Protein 9HQ2 (pdb70)

Nearest PDB structures (foldseek):
  4okz-assembly3_C  TM=9.300E-01  e=3.256E-17  Streptomyces pristinaespiralis ATCC 25486
  6thu-assembly1_A  TM=9.431E-01  e=1.511E-15  Streptomyces sp. CWA1
  9c7k-assembly2_B  TM=8.931E-01  e=4.471E-13  Streptomyces exfoliatus
  6wke-assembly2_B  TM=8.975E-01  e=1.169E-11  Streptomyces sp.
  6wkj-assembly2_B  TM=9.016E-01  e=1.277E-11  Streptomyces sp.

Sequence (319 aa):
PLHIPPLPCPFPSEINEHADAVDEESHTWLAASHMLKGADTVEHFRRSKIGTLAARTNPTVPRDSLRLINDWYNWLFAFDDAGELMGHRASALARALPPLLEILDGRREPDGSDAFGLALKELLHRISDVASPAQVDDRWRTTVKEYLFAQIWEAANREVDLIPTPDDYVLMRRITGATYTCFALIDVGGGYRLEAEEWHHPDVRTLSDLACDLIGWDNDLLSYAKERGNDKARHNLVTVLATHKSLTLQDALLEVAQMHNDAVAAFLDRRAALDRWATLPVRKYVRGLEHWVRGHIAFSLGSARYVGAWPDDTRWPRAV

InterPro domains:
  IPR008949 Isoprenoid synthase domain superfamily [G3DSA:1.10.600.10] (11-331)
  IPR008949 Isoprenoid synthase domain superfamily [SSF48576] (15-316)
  IPR034686 Terpene cyclase-like 2 [PTHR35201] (18-321)
  IPR034686 Terpene cyclase-like 2 [SFLDG01020] (11-321)

Organism: NCBI:txid1122611

B-factor: mean 38.49, std 11.62, range [21.48, 94.89]

Solvent-accessible surface area: 14884 Å² total; per-residue (Å²): 109,40,80,4,7,57,10,52,14,88,8,48,52,81,79,4,163,56,9,102,56,1,14,126,65,0,24,84,35,1,45,73,24,151,7,17,153,46,87,125,34,36,61,73,14,121,145,27,83,11,1,26,10,0,0,63,2,8,21,106,11,74,86,106,19,1,48,15,4,0,0,0,4,3,0,18,80,0,42,109,88,57,82,131,128,55,26,96,109,19,69,9,24,37,162,40,6,71,62,19,32,74,2,0,58,57,198,83,121,15,92,71,103,42,19,36,0,76,8,0,63,73,0,9,96,60,0,50,118,86,15,24,118,70,9,9,70,34,0,47,63,25,0,56,89,7,0,105,3,22,39,55,25,0,39,16,50,98,94,91,110,51,9,62,30,123,79,2,28,103,31,33,57,38,14,38,4,9,41,0,9,2,1,1,11,0,8,4,32,72,37,150,2,120,62,146,26,14,112,57,92,17,0,54,40,0,0,54,29,0,3,12,0,8,2,19,0,34,5,0,3,2,16,15,81,36,141,79,92,38,129,2,10,30,1,0,0,18,0,4,25,66,79,107,104,50,89,51,33,73,0,0,75,47,0,7,99,44,0,56,83,6,13,62,42,0,63,109,78,67,68,29,2,90,194,79,9,58,101,36,0,112,87,0,5,114,11,0,4,10,12,0,39,0,7,5,26,29,1,71,66,19,68,85,24,53,60,47,11,74,161,88,13,160,93,44,219,107,106

Secondary structure (DSSP, 8-state):
--BPPP----S-----TTHHHHHHHHHHHHHTTT-S-SHHHHHHHHHHTHHHHHHHHSTTS-HHHHHHHHHHHHHHHHHHH----GGG-HHHHHHTSHHHHHHHTT-SPPPTT-HHHHHHHHHHHHHHTTS-HHHHHHHHHHHHHHHHHHHHHHHHHHTT-PPPHHHHHHHHHHHT-HHHHHTTHHHHHT----HHHHT-HHHHHHHHHHHHHHHHHHHHHHHHHHTTTGGG-SSHHHHHHHHTT--HHHHHHHHHHHHHHHHHHHHHHHHHHTTT--HHHHHHHHHHHHHHHHHHHHHHT-HHHHHHS-TTPBPPPP-

Radius of gyration: 19.14 Å; Cα contacts (8 Å, |Δi|>4): 415; chains: 1; bounding box: 46×46×48 Å

Structure (mmCIF, N/CA/C/O backbone):
data_9HQ2
#
_entry.id   9HQ2
#
_cell.length_a   133.460
_cell.length_b   133.460
_cell.length_c   93.910
_cell.angle_alpha   90.00
_cell.angle_beta   90.00
_cell.angle_gamma   120.00
#
_symmetry.space_group_name_H-M   'P 6 2 2'
#
loop_
_entity.id
_entity.type
_entity.pdbx_description
1 polymer NcECS
2 non-polymer 'MAGNESIUM ION'
3 non-polymer GLYCEROL
4 non-polymer 1,2-ETHANEDIOL
5 water water
#
loop_
_atom_site.group_PDB
_atom_site.id
_atom_site.type_symbol
_atom_site.label_atom_id
_atom_site.label_alt_id
_atom_site.label_comp_id
_atom_site.label_asym_id
_atom_site.label_entity_id
_atom_site.label_seq_id
_atom_site.pdbx_PDB_ins_code
_atom_site.Cartn_x
_atom_site.Cartn_y
_atom_site.Cartn_z
_atom_site.occupancy
_atom_site.B_iso_or_equiv
_atom_site.auth_seq_id
_atom_site.auth_comp_id
_atom_site.auth_asym_id
_atom_site.auth_atom_id
_atom_site.pdbx_PDB_model_num
ATOM 1 N N . PRO A 1 12 ? -45.848 19.024 39.795 1.00 59.22 12 PRO A N 1
ATOM 2 C CA . PRO A 1 12 ? -44.748 19.443 38.926 1.00 57.71 12 PRO A CA 1
ATOM 3 C C . PRO A 1 12 ? -45.181 20.461 37.857 1.00 50.49 12 PRO A C 1
ATOM 4 O O . PRO A 1 12 ? -46.254 20.400 37.360 1.00 46.08 12 PRO A O 1
A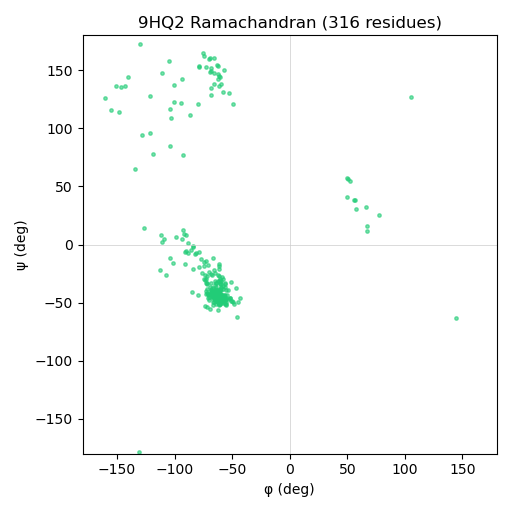TOM 8 N N . LEU A 1 13 ? -44.290 21.392 37.551 1.00 47.29 13 LEU A N 1
ATOM 9 C CA . LEU A 1 13 ? -44.597 22.433 36.550 1.00 46.18 13 LEU A CA 1
ATOM 10 C C . LEU A 1 13 ? -44.438 21.861 35.143 1.00 43.54 13 LEU A C 1
ATOM 11 O O . LEU A 1 13 ? -43.648 20.954 34.976 1.00 44.40 13 LEU A O 1
ATOM 16 N N . HIS A 1 14 ? -45.167 22.423 34.186 1.00 39.45 14 HIS A N 1
ATOM 17 C CA . HIS A 1 14 ? -44.978 22.060 32.763 1.00 40.65 14 HIS A CA 1
ATOM 18 C C . HIS A 1 14 ? -44.621 23.336 31.990 1.00 38.03 14 HIS A C 1
ATOM 19 O O . HIS A 1 14 ? -45.318 24.314 32.144 1.00 36.02 14 HIS A O 1
ATOM 26 N N . ILE A 1 15 ? -43.533 23.293 31.234 1.00 37.67 15 ILE A N 1
ATOM 27 C CA . ILE A 1 15 ? -43.087 24.442 30.395 1.00 37.46 15 ILE A CA 1
ATOM 28 C C . ILE A 1 15 ? -43.930 24.427 29.127 1.00 36.82 15 ILE A C 1
ATOM 29 O O . ILE A 1 15 ? -43.937 23.428 28.414 1.00 35.50 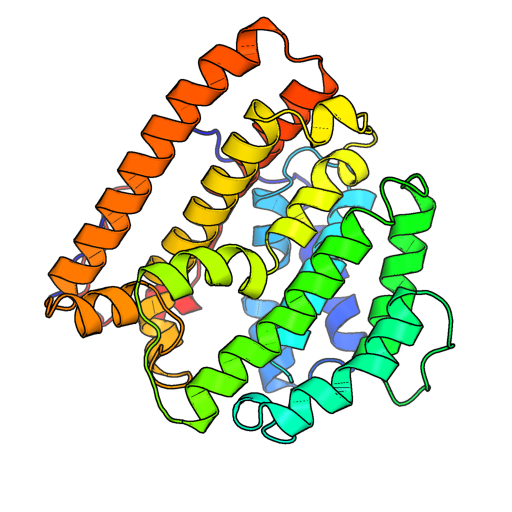15 ILE A O 1
ATOM 34 N N . PRO A 1 16 ? -44.697 25.495 28.816 1.00 35.12 16 PRO A N 1
ATOM 35 C CA . PRO A 1 16 ? -45.515 25.508 27.607 1.00 36.98 16 PRO A CA 1
ATOM 36 C C . PRO A 1 16 ? -44.627 25.492 26.369 1.00 37.39 16 PRO A C 1
ATOM 37 O O . PRO A 1 16 ? -43.524 26.039 26.394 1.00 38.07 16 PRO A O 1
ATOM 41 N N . PRO A 1 17 ? -45.063 24.864 25.253 1.00 40.18 17 PRO A N 1
ATOM 42 C CA . PRO A 1 17 ? -44.333 24.973 23.995 1.00 40.33 17 PRO A CA 1
ATOM 43 C C . PRO A 1 17 ? -44.455 26.408 23.467 1.00 38.97 17 PRO A C 1
ATOM 44 O O . PRO A 1 17 ? -45.437 27.074 23.750 1.00 36.98 17 PRO A O 1
ATOM 48 N N . LEU A 1 18 ? -43.458 26.848 22.712 1.00 37.44 18 LEU A N 1
ATOM 49 C CA . LEU A 1 18 ? -43.459 28.179 22.064 1.00 36.51 18 LEU A CA 1
ATOM 50 C C . LEU A 1 18 ? -43.389 27.942 20.564 1.00 38.40 18 LEU A C 1
ATOM 51 O O . LEU A 1 18 ? -42.319 28.046 19.969 1.00 37.88 18 LEU A O 1
ATOM 56 N N . PRO A 1 19 ? -44.531 27.570 19.937 1.00 39.35 19 PRO A N 1
ATOM 57 C CA . PRO A 1 19 ? -44.571 27.218 18.521 1.00 40.55 19 PRO A CA 1
ATOM 58 C C . PRO A 1 19 ? -44.174 28.403 17.637 1.00 40.38 19 PRO A C 1
ATOM 59 O O . PRO A 1 19 ? -44.546 29.524 17.928 1.00 37.40 19 PRO A O 1
ATOM 63 N N . CYS A 1 20 ? -43.453 28.112 16.561 1.00 41.63 20 CYS A N 1
ATOM 64 C CA . CYS A 1 20 ? -42.879 29.133 15.659 1.00 41.32 20 CYS A CA 1
ATOM 65 C C . CYS A 1 20 ? -42.667 28.553 14.262 1.00 41.30 20 CYS A C 1
ATOM 66 O O . CYS A 1 20 ? -41.859 27.645 14.097 1.00 45.08 20 CYS A O 1
ATOM 69 N N . PRO A 1 21 ? -43.370 29.049 13.214 1.00 39.72 21 PRO A N 1
ATOM 70 C CA . PRO A 1 21 ? -43.235 28.487 11.867 1.00 41.75 21 PRO A CA 1
ATOM 71 C C . PRO A 1 21 ? -41.980 28.943 11.102 1.00 42.61 21 PRO A C 1
ATOM 72 O O . PRO A 1 21 ? -41.730 28.426 10.027 1.00 46.81 21 PRO A O 1
ATOM 76 N N . PHE A 1 22 ? -41.224 29.886 11.663 1.00 41.43 22 PHE A N 1
ATOM 77 C CA . PHE A 1 22 ? -40.025 30.483 11.024 1.00 40.49 22 PHE A CA 1
ATOM 78 C C . PHE A 1 22 ? -38.925 29.433 10.939 1.00 41.87 22 PHE A C 1
ATOM 79 O O . PHE A 1 22 ? -38.852 28.545 11.787 1.00 43.11 22 PHE A O 1
ATOM 87 N N . PRO A 1 23 ? -38.048 29.505 9.913 1.00 41.91 23 PRO A N 1
ATOM 88 C CA . PRO A 1 23 ? -36.948 28.553 9.767 1.00 43.23 23 PRO A CA 1
ATOM 89 C C . PRO A 1 23 ? -35.919 28.672 10.902 1.00 42.48 23 PRO A C 1
ATOM 90 O O . PRO A 1 23 ? -35.578 29.772 11.294 1.00 41.14 23 PRO A O 1
ATOM 94 N N . SER A 1 24 ? -35.454 27.530 11.394 1.00 41.56 24 SER A N 1
ATOM 95 C CA . SER A 1 24 ? -34.425 27.472 12.454 1.00 41.47 24 SER A CA 1
ATOM 96 C C . SER A 1 24 ? -33.094 27.107 11.803 1.00 41.33 24 SER A C 1
ATOM 97 O O . SER A 1 24 ? -32.960 25.984 11.353 1.00 43.52 24 SER A O 1
ATOM 100 N N . GLU A 1 25 ? -32.166 28.057 11.725 1.00 40.18 25 GLU A N 1
ATOM 101 C CA . GLU A 1 25 ? -30.863 27.799 11.070 1.00 42.10 25 GLU A CA 1
ATOM 102 C C . GLU A 1 25 ? -29.717 28.247 11.963 1.00 40.71 25 GLU A C 1
ATOM 103 O O . GLU A 1 25 ? -29.971 28.880 12.963 1.00 40.48 25 GLU A O 1
ATOM 109 N N . ILE A 1 26 ? -28.501 27.925 11.554 1.00 41.06 26 ILE A N 1
ATOM 110 C CA . ILE A 1 26 ? -27.283 28.322 12.305 1.00 39.44 26 ILE A CA 1
ATOM 111 C C . ILE A 1 26 ? -26.207 28.658 11.277 1.00 38.47 26 ILE A C 1
ATOM 112 O O . ILE A 1 26 ? -26.102 27.950 10.260 1.00 38.87 26 ILE A O 1
ATOM 117 N N . ASN A 1 27 ? -25.497 29.753 11.521 1.00 37.83 27 ASN A N 1
ATOM 118 C CA . ASN A 1 27 ? -24.373 30.224 10.681 1.00 38.61 27 ASN A CA 1
ATOM 119 C C . ASN A 1 27 ? -23.309 29.131 10.663 1.00 39.41 27 ASN A C 1
ATOM 120 O O . ASN A 1 27 ? -23.031 28.573 11.732 1.00 38.86 27 ASN A O 1
ATOM 125 N N . GLU A 1 28 ? -22.711 28.863 9.505 1.00 40.99 28 GLU A N 1
ATOM 126 C CA . GLU A 1 28 ? -21.689 27.792 9.362 1.00 43.64 28 GLU A CA 1
ATOM 127 C C . GLU A 1 28 ? -20.434 28.140 10.183 1.00 43.21 28 GLU A C 1
ATOM 128 O O . GLU A 1 28 ? -19.711 27.198 10.530 1.00 44.25 28 GLU A O 1
ATOM 134 N N . HIS A 1 29 ? -20.188 29.417 10.516 1.00 40.50 29 HIS A N 1
ATOM 135 C CA . HIS A 1 29 ? -18.963 29.856 11.244 1.00 41.98 29 HIS A CA 1
ATOM 136 C C . HIS A 1 29 ? -19.172 29.871 12.768 1.00 39.29 29 HIS A C 1
ATOM 137 O O . HIS A 1 29 ? -18.265 30.352 13.468 1.00 40.19 29 HIS A O 1
ATOM 144 N N . ALA A 1 30 ? -20.293 29.340 13.271 1.00 39.47 30 ALA A N 1
ATOM 145 C CA . ALA A 1 30 ? -20.718 29.415 14.694 1.00 39.68 30 ALA A CA 1
ATOM 146 C C . ALA A 1 30 ? -19.563 29.097 15.655 1.00 40.96 30 ALA A C 1
ATOM 147 O O . ALA A 1 30 ? -19.215 29.973 16.467 1.00 39.46 30 ALA A O 1
ATOM 149 N N . ASP A 1 31 ? -19.011 27.883 15.600 1.00 42.50 31 ASP A N 1
ATOM 150 C CA . ASP A 1 31 ? -18.056 27.388 16.627 1.00 45.33 31 ASP A CA 1
ATOM 151 C C . ASP A 1 31 ? -16.746 28.178 16.562 1.00 44.70 31 ASP A C 1
ATOM 152 O O . ASP A 1 31 ? -16.264 28.571 17.640 1.00 42.82 31 ASP A O 1
ATOM 157 N N . ALA A 1 32 ? -16.199 28.423 15.369 1.00 43.13 32 ALA A N 1
ATOM 158 C CA . ALA A 1 32 ? -14.924 29.158 15.197 1.00 43.69 32 ALA A CA 1
ATOM 159 C C . ALA A 1 32 ? -15.088 30.594 15.713 1.00 41.42 32 ALA A C 1
ATOM 160 O O . ALA A 1 32 ? -14.210 31.059 16.456 1.00 42.91 32 ALA A O 1
ATOM 162 N N . VAL A 1 33 ? -16.179 31.268 15.351 1.00 39.32 33 VAL A N 1
ATOM 163 C CA . VAL A 1 33 ? -16.383 32.703 15.711 1.00 37.97 33 VAL A CA 1
ATOM 164 C C . VAL A 1 33 ? -16.688 32.797 17.213 1.00 36.74 33 VAL A C 1
ATOM 165 O O . VAL A 1 33 ? -16.115 33.685 17.860 1.00 37.51 33 VAL A O 1
ATOM 169 N N . ASP A 1 34 ? -17.507 31.893 17.761 1.00 36.73 34 ASP A N 1
ATOM 170 C CA . ASP A 1 34 ? -17.815 31.845 19.218 1.00 38.57 34 ASP A CA 1
ATOM 171 C C . ASP A 1 34 ? -16.504 31.897 20.011 1.00 37.64 34 ASP A C 1
ATOM 172 O O . ASP A 1 34 ? -16.403 32.718 20.940 1.00 37.56 34 ASP A O 1
ATOM 177 N N . GLU A 1 35 ? -15.541 31.050 19.641 1.00 40.19 35 GLU A N 1
ATOM 178 C CA . GLU A 1 35 ? -14.223 30.938 20.318 1.00 41.94 35 GLU A CA 1
ATOM 179 C C . GLU A 1 35 ? -13.461 32.262 20.169 1.00 39.48 35 GLU A C 1
ATOM 180 O O . GLU A 1 35 ? -12.938 32.757 21.186 1.00 38.45 35 GLU A O 1
ATOM 186 N N . GLU A 1 36 ? -13.385 32.800 18.951 1.00 38.13 36 GLU A N 1
ATOM 187 C CA . GLU A 1 36 ? -12.695 34.088 18.669 1.00 38.50 36 GLU A CA 1
ATOM 188 C C . GLU A 1 36 ? -13.309 35.190 19.532 1.00 36.12 36 GLU A C 1
ATOM 189 O O . GLU A 1 36 ? -12.552 35.936 20.171 1.00 35.94 36 GLU A O 1
ATOM 195 N N . SER A 1 37 ? -14.639 35.287 19.514 1.00 34.44 37 SER A N 1
ATOM 196 C CA . SER A 1 37 ? -15.378 36.342 20.254 1.00 33.06 37 SER A CA 1
ATOM 197 C C . SER A 1 37 ? -15.196 36.179 21.767 1.00 33.33 37 SER A C 1
ATOM 198 O O . SER A 1 37 ? -15.023 37.195 22.446 1.00 32.28 37 SER A O 1
ATOM 201 N N . HIS A 1 38 ? -15.246 34.945 22.271 1.00 34.55 38 HIS A N 1
ATOM 202 C CA . HIS A 1 38 ? -15.064 34.741 23.730 1.00 35.71 38 HIS A CA 1
ATOM 203 C C . HIS A 1 38 ? -13.653 35.177 24.134 1.00 36.74 38 HIS A C 1
ATOM 204 O O . HIS A 1 38 ? -13.510 35.815 25.180 1.00 36.66 38 HIS A O 1
ATOM 211 N N . THR A 1 39 ? -12.657 34.859 23.306 1.00 36.58 39 THR A N 1
ATOM 212 C CA . THR A 1 39 ? -11.250 35.256 23.581 1.00 37.47 39 THR A CA 1
ATOM 213 C C . THR A 1 39 ? -11.181 36.786 23.643 1.00 37.14 39 THR A C 1
ATOM 214 O O . THR A 1 39 ? -10.513 37.315 24.536 1.00 37.07 39 THR A O 1
ATOM 218 N N . TRP A 1 40 ? -11.852 37.451 22.702 1.00 35.10 40 TRP A N 1
ATOM 219 C CA . TRP A 1 40 ? -11.935 38.931 22.652 1.00 33.64 40 TRP A CA 1
ATOM 220 C C . TRP A 1 40 ? -12.514 39.452 23.976 1.00 32.97 40 TRP A C 1
ATOM 221 O O . TRP A 1 40 ? -11.946 40.394 24.527 1.00 32.94 40 TRP A O 1
ATOM 232 N N . LEU A 1 41 ? -13.592 38.835 24.470 1.00 32.06 41 LEU A N 1
ATOM 233 C CA . LEU A 1 41 ? -14.237 39.259 25.741 1.00 32.63 41 LEU A CA 1
ATOM 234 C C . LEU A 1 41 ? -13.283 39.000 26.914 1.00 34.77 41 LEU A C 1
ATOM 235 O O . LEU A 1 41 ? -13.143 39.893 27.775 1.00 34.55 41 LEU A O 1
ATOM 240 N N . ALA A 1 42 ? -12.643 37.830 26.956 1.00 36.63 42 ALA A N 1
ATOM 241 C CA . ALA A 1 42 ? -11.736 37.451 28.066 1.00 39.76 42 ALA A CA 1
ATOM 242 C C . ALA A 1 42 ? -10.581 38.462 28.147 1.00 41.24 42 ALA A C 1
ATOM 243 O O . ALA A 1 42 ? -10.154 38.763 29.274 1.00 45.40 42 ALA A O 1
ATOM 245 N N . ALA A 1 43 ? -10.135 39.026 27.020 1.00 38.49 43 ALA A N 1
ATOM 246 C CA . ALA A 1 43 ? -8.990 39.969 26.978 1.00 39.91 43 ALA A CA 1
ATOM 247 C C . ALA A 1 43 ? -9.446 41.420 27.199 1.00 38.75 43 ALA A C 1
ATOM 248 O O . ALA A 1 43 ? -8.554 42.281 27.326 1.00 38.14 43 ALA A O 1
ATOM 250 N N . SER A 1 44 ? -10.758 41.692 27.247 1.00 34.99 44 SER A N 1
ATOM 251 C CA . SER A 1 44 ? -11.339 43.064 27.312 1.00 35.71 44 SER A CA 1
ATOM 252 C C . SER A 1 44 ? -11.210 43.659 28.715 1.00 35.43 44 SER A C 1
ATOM 253 O O . SER A 1 44 ? -11.300 44.898 28.825 1.00 34.91 44 SER A O 1
ATOM 256 N N . HIS A 1 45 ? -11.108 42.803 29.738 1.00 34.98 45 HIS A N 1
ATOM 257 C CA . HIS A 1 45 ? -11.189 43.153 31.183 1.00 37.02 45 HIS A CA 1
ATOM 258 C C . HIS A 1 45 ? -12.600 43.635 31.557 1.00 36.48 45 HIS A C 1
ATOM 259 O O . HIS A 1 45 ? -12.749 44.216 32.651 1.00 36.88 45 HIS A O 1
ATOM 266 N N . MET A 1 46 ? -13.614 43.384 30.724 1.00 35.67 46 MET A N 1
ATOM 267 C CA . MET A 1 46 ? -15.016 43.761 31.059 1.00 36.97 46 MET A CA 1
ATOM 268 C C . MET A 1 46 ? -15.549 42.838 32.162 1.00 40.50 46 MET A C 1
ATOM 269 O O . MET A 1 46 ? -16.425 43.283 32.920 1.00 40.11 46 MET A O 1
ATOM 274 N N . LEU A 1 47 ? -15.037 41.610 32.262 1.00 42.34 47 LEU A N 1
ATOM 275 C CA . LEU A 1 47 ? -15.456 40.639 33.306 1.00 45.50 47 LEU A CA 1
ATOM 276 C C . LEU A 1 47 ? -14.413 40.616 34.423 1.00 50.32 47 LEU A C 1
ATOM 277 O O . LEU A 1 47 ? -13.216 40.604 34.109 1.00 51.90 47 LEU A O 1
ATOM 282 N N . LYS A 1 48 ? -14.867 40.599 35.675 1.00 56.94 48 LYS A N 1
ATOM 283 C CA . LYS A 1 48 ? -14.002 40.460 36.873 1.00 62.42 48 LYS A CA 1
ATOM 284 C C . LYS A 1 48 ? -14.151 39.029 37.398 1.00 64.21 48 LYS A C 1
ATOM 285 O O . LYS A 1 48 ? -15.275 38.662 37.776 1.00 66.60 48 LYS A O 1
ATOM 291 N N . GLY A 1 49 ? -13.070 38.247 37.393 1.00 63.47 49 GLY A N 1
ATOM 292 C CA . GLY A 1 49 ? -13.046 36.903 37.998 1.00 62.04 49 GLY A CA 1
ATOM 293 C C . GLY A 1 49 ? -13.082 35.794 36.962 1.00 62.64 49 GLY A C 1
ATOM 294 O O . GLY A 1 49 ? -14.006 35.781 36.109 1.00 59.93 49 GLY A O 1
ATOM 295 N N . ALA A 1 50 ? -12.115 34.877 37.057 1.00 61.80 50 ALA A N 1
ATOM 296 C CA . ALA A 1 50 ? -11.996 33.653 36.233 1.00 62.49 50 ALA A CA 1
ATOM 297 C C . ALA A 1 50 ? -13.325 32.893 36.245 1.00 61.65 50 ALA A C 1
ATOM 298 O O . ALA A 1 50 ? -13.635 32.259 35.231 1.00 63.00 50 ALA A O 1
ATOM 300 N N . ASP A 1 51 ? -14.068 32.959 37.355 1.00 59.70 51 ASP A N 1
ATOM 301 C CA . ASP A 1 51 ? -15.361 32.249 37.542 1.00 61.39 51 ASP A CA 1
ATOM 302 C C . ASP A 1 51 ? -16.365 32.749 36.493 1.00 55.25 51 ASP A C 1
ATOM 303 O O . ASP A 1 51 ? -16.973 31.906 35.800 1.00 54.72 51 ASP A O 1
ATOM 308 N N . THR A 1 52 ? -16.523 34.068 36.367 1.00 53.78 52 THR A N 1
ATOM 309 C CA . THR A 1 52 ? -17.462 34.704 35.407 1.00 50.77 52 THR A CA 1
ATOM 310 C C . THR A 1 52 ? -16.989 34.415 33.981 1.00 48.07 52 THR A C 1
ATOM 311 O O . THR A 1 52 ? -17.835 34.057 33.143 1.00 46.66 52 THR A O 1
ATOM 315 N N . VAL A 1 53 ? -15.685 34.545 33.726 1.00 48.36 53 VAL A N 1
ATOM 316 C CA . VAL A 1 53 ? -15.090 34.310 32.378 1.00 48.53 53 VAL A CA 1
ATOM 317 C C . VAL A 1 53 ? -15.452 32.890 31.929 1.00 48.82 53 VAL A C 1
ATOM 318 O O . VAL A 1 53 ? -15.895 32.743 30.788 1.00 46.58 53 VAL A O 1
ATOM 322 N N . GLU A 1 54 ? -15.299 31.893 32.804 1.00 50.49 54 GLU A N 1
ATOM 323 C CA . GLU A 1 54 ? -15.593 30.469 32.488 1.00 51.89 54 GLU A CA 1
ATOM 324 C C . GLU A 1 54 ? -17.104 30.285 32.294 1.00 53.67 54 GLU A C 1
ATOM 325 O O . GLU A 1 54 ? -17.483 29.506 31.401 1.00 52.58 54 GLU A O 1
ATOM 331 N N . HIS A 1 55 ? -17.942 30.949 33.093 1.00 52.45 55 HIS A N 1
ATOM 332 C CA . HIS A 1 55 ? -19.417 30.879 32.922 1.00 52.68 55 HIS A CA 1
ATOM 333 C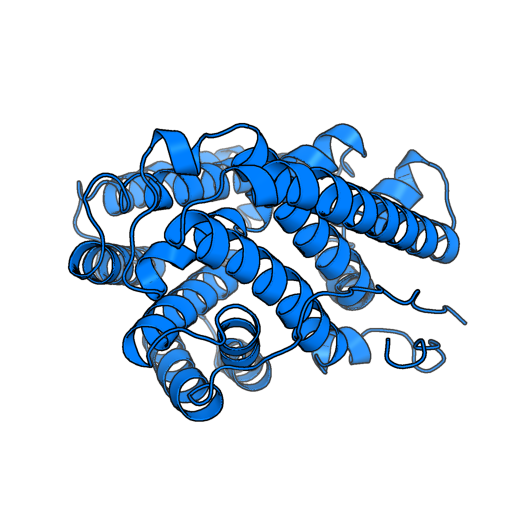 C . HIS A 1 55 ? -19.773 31.343 31.506 1.00 48.60 55 HIS A C 1
ATOM 334 O O . HIS A 1 55 ? -20.568 30.657 30.838 1.00 46.57 55 HIS A O 1
ATOM 341 N N . PHE A 1 56 ? -19.194 32.460 31.067 1.00 44.96 56 PHE A N 1
ATOM 342 C CA . PHE A 1 56 ? -19.437 33.033 29.718 1.00 44.38 56 PHE A CA 1
ATOM 343 C C . PHE A 1 56 ? -19.004 32.023 28.650 1.00 45.81 56 PHE A C 1
ATOM 344 O O . PHE A 1 56 ? -19.784 31.819 27.707 1.00 44.37 56 PHE A O 1
ATOM 352 N N . ARG A 1 57 ? -17.836 31.390 28.807 1.00 48.31 57 ARG A N 1
ATOM 353 C CA . ARG A 1 57 ? -17.292 30.423 27.812 1.00 49.60 57 ARG A CA 1
ATOM 354 C C . ARG A 1 57 ? -18.306 29.289 27.619 1.00 50.09 57 ARG A C 1
ATOM 355 O O . ARG A 1 57 ? -18.592 28.932 26.457 1.00 49.62 57 ARG A O 1
ATOM 363 N N . ARG A 1 58 ? -18.836 28.761 28.724 1.00 51.13 58 ARG A N 1
ATOM 364 C CA . ARG A 1 58 ? -19.765 27.603 28.722 1.00 51.96 58 ARG A CA 1
ATOM 365 C C . ARG A 1 58 ? -21.108 28.036 28.127 1.00 49.04 58 ARG A C 1
ATOM 366 O O . ARG A 1 58 ? -21.818 27.165 27.602 1.00 49.79 58 ARG A O 1
ATOM 374 N N . SER A 1 59 ? -21.428 29.331 28.171 1.00 48.11 59 SER A N 1
ATOM 375 C CA . SER A 1 59 ? -22.735 29.866 27.707 1.00 46.59 59 SER A CA 1
ATOM 376 C C . SER A 1 59 ? -22.824 29.877 26.175 1.00 44.68 59 SER A C 1
ATOM 377 O O . SER A 1 59 ? -23.955 29.949 25.673 1.00 43.17 59 SER A O 1
ATOM 380 N N . LYS A 1 60 ? -21.698 29.807 25.457 1.00 42.40 60 LYS A N 1
ATOM 381 C CA . LYS A 1 60 ? -21.685 29.732 23.971 1.00 42.11 60 LYS A CA 1
ATOM 382 C C . LYS A 1 60 ? -22.527 30.883 23.405 1.00 39.06 60 LYS A C 1
ATOM 383 O O . LYS A 1 60 ? -23.466 30.628 22.633 1.00 36.34 60 LYS A O 1
ATOM 389 N N . ILE A 1 61 ? -22.213 32.116 23.794 1.00 36.95 61 ILE A N 1
ATOM 390 C CA . ILE A 1 61 ? -22.927 33.330 23.301 1.00 35.54 61 ILE A CA 1
ATOM 391 C C . ILE A 1 61 ? -22.853 33.358 21.766 1.00 33.87 61 ILE A C 1
ATOM 392 O O . ILE A 1 61 ? -23.839 33.794 21.144 1.00 32.11 61 ILE A O 1
ATOM 397 N N . GLY A 1 62 ? -21.760 32.854 21.180 1.00 33.73 62 GLY A N 1
ATOM 398 C CA . GLY A 1 62 ? -21.593 32.737 19.719 1.00 34.71 62 GLY A CA 1
ATOM 399 C C . GLY A 1 62 ? -22.635 31.832 19.079 1.00 34.92 62 GLY A C 1
ATOM 400 O O . GLY A 1 62 ? -22.931 32.031 17.881 1.00 37.30 62 GLY A O 1
ATOM 401 N N . THR A 1 63 ? -23.170 30.859 19.817 1.00 34.94 63 THR A N 1
ATOM 402 C CA . THR A 1 63 ? -24.274 29.999 19.321 1.00 35.93 63 THR A CA 1
ATOM 403 C C . THR A 1 63 ? -25.510 30.883 19.133 1.00 33.88 63 THR A C 1
ATOM 404 O O . THR A 1 63 ? -26.166 30.757 18.083 1.00 34.04 63 THR A O 1
ATOM 408 N N . LEU A 1 64 ? -25.798 31.768 20.092 1.00 32.18 64 LEU A N 1
ATOM 409 C CA . LEU A 1 64 ? -26.954 32.699 19.980 1.00 32.46 64 LEU A CA 1
ATOM 410 C C . LEU A 1 64 ? -26.744 33.597 18.757 1.00 31.52 64 LEU A C 1
ATOM 411 O O . LEU A 1 64 ? -27.686 33.740 17.955 1.00 32.98 64 LEU A O 1
ATOM 416 N N . ALA A 1 65 ? -25.540 34.151 18.605 1.00 32.21 65 ALA A N 1
ATOM 417 C CA . ALA A 1 65 ? -25.179 35.044 17.478 1.00 31.77 65 ALA A CA 1
ATOM 418 C C . ALA A 1 65 ? -25.385 34.302 16.153 1.00 31.52 65 ALA A C 1
ATOM 419 O O . ALA A 1 65 ? -25.989 34.893 15.240 1.00 31.35 65 ALA A O 1
ATOM 421 N N . ALA A 1 66 ? -24.928 33.051 16.063 1.00 32.75 66 ALA A N 1
ATOM 422 C CA . ALA A 1 66 ? -24.949 32.238 14.825 1.00 34.10 66 ALA A CA 1
ATOM 423 C C . ALA A 1 66 ? -26.387 31.810 14.484 1.00 34.33 66 ALA A C 1
ATOM 424 O O . ALA A 1 66 ? -26.735 31.828 13.287 1.00 34.76 66 ALA A O 1
ATOM 426 N N . ARG A 1 67 ? -27.211 31.469 15.481 1.00 34.00 67 ARG A N 1
ATOM 427 C CA . ARG A 1 67 ? -28.624 31.052 15.251 1.00 33.52 67 ARG A CA 1
ATOM 428 C C . ARG A 1 67 ? -29.481 32.272 14.886 1.00 31.34 67 ARG A C 1
ATOM 429 O O . ARG A 1 67 ? -30.441 32.099 14.123 1.00 32.80 67 ARG A O 1
ATOM 437 N N . THR A 1 68 ? -29.153 33.468 15.384 1.00 30.48 68 THR A N 1
ATOM 438 C CA . THR A 1 68 ? -29.974 34.687 15.147 1.00 30.15 68 THR A CA 1
ATOM 439 C C . THR A 1 68 ? -29.504 35.426 13.886 1.00 29.66 68 THR A C 1
ATOM 440 O O . THR A 1 68 ? -30.275 36.261 13.398 1.00 29.30 68 THR A O 1
ATOM 444 N N . ASN A 1 69 ? -28.304 35.133 13.389 1.00 30.16 69 ASN A N 1
ATOM 445 C CA . ASN A 1 69 ? -27.734 35.754 12.162 1.00 29.16 69 ASN A CA 1
ATOM 446 C C . ASN A 1 69 ? -27.140 34.633 11.300 1.00 31.56 69 ASN A C 1
ATOM 447 O O . ASN A 1 69 ? -25.958 34.639 11.075 1.00 32.37 69 ASN A O 1
ATOM 452 N N . PRO A 1 70 ? -27.956 33.706 10.776 1.00 33.05 70 PRO A N 1
ATOM 453 C CA . PRO A 1 70 ? -27.434 32.511 10.112 1.00 33.93 70 PRO A CA 1
ATOM 454 C C . PRO A 1 70 ? -26.899 32.726 8.683 1.00 35.84 70 PRO A C 1
ATOM 455 O O . PRO A 1 70 ? -26.209 31.848 8.202 1.00 36.35 70 PRO A O 1
ATOM 459 N N . THR A 1 71 ? -27.161 33.874 8.050 1.00 34.95 71 THR A N 1
ATOM 460 C CA . THR A 1 71 ? -26.812 34.107 6.622 1.00 36.41 71 THR A CA 1
ATOM 461 C C . THR A 1 71 ? -25.581 35.007 6.470 1.00 34.44 71 THR A C 1
ATOM 462 O O . THR A 1 71 ? -25.104 35.134 5.331 1.00 34.13 71 THR A O 1
ATOM 466 N N . VAL A 1 72 ? -25.111 35.661 7.532 1.00 32.61 72 VAL A N 1
ATOM 467 C CA . VAL A 1 72 ? -24.095 36.743 7.371 1.00 32.95 72 VAL A CA 1
ATOM 468 C C . VAL A 1 72 ? -22.718 36.120 7.168 1.00 34.28 72 VAL A C 1
ATOM 469 O O . VAL A 1 72 ? -22.451 35.006 7.622 1.00 33.07 72 VAL A O 1
ATOM 473 N N . PRO A 1 73 ? -21.801 36.840 6.484 1.00 34.72 73 PRO A N 1
ATOM 474 C CA . PRO A 1 73 ? -20.415 36.398 6.334 1.00 36.80 73 PRO A CA 1
ATOM 475 C C . PRO A 1 73 ? -19.662 36.365 7.671 1.00 36.14 73 PRO A C 1
ATOM 476 O O . PRO A 1 73 ? -20.091 37.010 8.613 1.00 35.74 73 PRO A O 1
ATOM 480 N N . ARG A 1 74 ? -18.553 35.623 7.713 1.00 37.43 74 ARG A N 1
ATOM 481 C CA . ARG A 1 74 ? -17.750 35.421 8.950 1.00 37.29 74 ARG A CA 1
ATOM 482 C C . ARG A 1 74 ? -17.412 36.742 9.649 1.00 36.23 74 ARG A C 1
ATOM 483 O O . ARG A 1 74 ? -17.606 36.812 10.865 1.00 35.62 74 ARG A O 1
ATOM 491 N N . ASP A 1 75 ? -16.912 37.737 8.915 1.00 36.19 75 ASP A N 1
ATOM 492 C CA . ASP A 1 75 ? -16.518 39.028 9.542 1.00 36.43 75 ASP A CA 1
ATOM 493 C C . ASP A 1 75 ? -17.733 39.697 10.202 1.00 34.56 75 ASP A C 1
ATOM 494 O O . ASP A 1 75 ? -17.568 40.260 11.290 1.00 33.15 75 ASP A O 1
ATOM 499 N N . SER A 1 76 ? -18.900 39.624 9.565 1.00 33.72 76 SER A N 1
ATOM 500 C CA . SER A 1 76 ? -20.141 40.212 10.129 1.00 32.17 76 SER A CA 1
ATOM 501 C C . SER A 1 76 ? -20.531 39.456 11.405 1.00 31.25 76 SER A C 1
ATOM 502 O O . SER A 1 76 ? -20.867 40.111 12.396 1.00 29.60 76 SER A O 1
ATOM 505 N N . LEU A 1 77 ? -20.475 38.124 11.370 1.00 28.86 77 LEU A N 1
ATOM 506 C CA . LEU A 1 77 ? -20.838 37.303 12.556 1.00 30.56 77 LEU A CA 1
ATOM 507 C C . LEU A 1 77 ? -19.904 37.633 13.725 1.00 30.10 77 LEU A C 1
ATOM 508 O O . LEU A 1 77 ? -20.388 37.712 14.854 1.00 30.58 77 LEU A O 1
ATOM 513 N N . ARG A 1 78 ? -18.612 37.813 13.448 1.00 30.60 78 ARG A N 1
ATOM 514 C CA . ARG A 1 78 ? -17.626 38.126 14.513 1.00 31.72 78 ARG A CA 1
ATOM 515 C C . ARG A 1 78 ? -17.968 39.481 15.145 1.00 29.53 78 ARG A C 1
ATOM 516 O O . ARG A 1 78 ? -17.928 39.576 16.369 1.00 28.54 78 ARG A O 1
ATOM 524 N N . LEU A 1 79 ? -18.295 40.480 14.324 1.00 28.39 79 LEU A N 1
ATOM 525 C CA . LEU A 1 79 ? -18.646 41.833 14.831 1.00 27.97 79 LEU A CA 1
ATOM 526 C C . LEU A 1 79 ? -19.898 41.732 15.711 1.00 27.60 79 LEU A C 1
ATOM 527 O O . LEU A 1 79 ? -19.903 42.306 16.815 1.00 26.78 79 LEU A O 1
ATOM 532 N N . ILE A 1 80 ? -20.917 41.017 15.239 1.00 28.29 80 ILE A N 1
ATOM 533 C CA . ILE A 1 80 ? -22.215 40.868 15.958 1.00 28.29 80 ILE A CA 1
ATOM 534 C C . ILE A 1 80 ? -21.980 40.068 17.248 1.00 27.68 80 ILE A C 1
ATOM 535 O O . ILE A 1 80 ? -22.544 40.455 18.289 1.00 27.29 80 ILE A O 1
ATOM 540 N N . ASN A 1 81 ? -21.149 39.023 17.199 1.00 27.46 81 ASN A N 1
ATOM 541 C CA . ASN A 1 81 ? -20.825 38.181 18.384 1.00 28.12 81 ASN A CA 1
ATOM 542 C C . ASN A 1 81 ? -20.119 39.041 19.442 1.00 27.73 81 ASN A C 1
ATOM 543 O O . ASN A 1 81 ? -20.470 38.919 20.636 1.00 28.91 81 ASN A O 1
ATOM 548 N N . ASP A 1 82 ? -19.156 39.875 19.038 1.00 27.84 82 ASP A N 1
ATOM 549 C CA . ASP A 1 82 ? -18.443 40.792 19.968 1.00 28.14 82 ASP A CA 1
ATOM 550 C C . ASP A 1 82 ? -19.482 41.723 20.611 1.00 27.22 82 ASP A C 1
ATOM 551 O O . ASP A 1 82 ? -19.425 41.940 21.844 1.00 26.88 82 ASP A O 1
ATOM 556 N N . TRP A 1 83 ? -20.430 42.231 19.823 1.00 26.60 83 TRP A N 1
ATOM 557 C CA . TRP A 1 83 ? -21.494 43.129 20.343 1.00 26.34 83 TRP A CA 1
ATOM 558 C C . TRP A 1 83 ? -22.368 42.372 21.357 1.00 26.07 83 TRP A C 1
ATOM 559 O O . TRP A 1 83 ? -22.620 42.930 22.439 1.00 25.75 83 TRP A O 1
ATOM 570 N N . TYR A 1 84 ? -22.791 41.139 21.073 1.00 26.07 84 TYR A N 1
ATOM 571 C CA . TYR A 1 84 ? -23.588 40.349 22.053 1.00 26.65 84 TYR A CA 1
ATOM 572 C C . TYR A 1 84 ? -22.775 40.200 23.347 1.00 27.11 84 TYR A C 1
ATOM 573 O O . TYR A 1 84 ? -23.339 40.369 24.442 1.00 28.19 84 TYR A O 1
ATOM 582 N N . ASN A 1 85 ? -21.479 39.889 23.234 1.00 26.62 85 ASN A N 1
ATOM 583 C CA . ASN A 1 85 ? -20.600 39.679 24.416 1.00 27.86 85 ASN A CA 1
ATOM 584 C C . ASN A 1 85 ? -20.519 40.980 25.228 1.00 27.84 85 ASN A C 1
ATOM 585 O O . ASN A 1 85 ? -20.582 40.901 26.472 1.00 28.80 85 ASN A O 1
ATOM 590 N N . TRP A 1 86 ? -20.407 42.134 24.568 1.00 26.19 86 TRP A N 1
ATOM 591 C CA . TRP A 1 86 ? -20.403 43.456 25.252 1.00 26.87 86 TRP A CA 1
ATOM 592 C C . TRP A 1 86 ? -21.701 43.616 26.054 1.00 26.23 86 TRP A C 1
ATOM 593 O O . TRP A 1 86 ? -21.628 43.994 27.233 1.00 26.21 86 TRP A O 1
ATOM 604 N N . LEU A 1 87 ? -22.846 43.326 25.436 1.00 26.47 87 LEU A N 1
ATOM 605 C CA . LEU A 1 87 ? -24.182 43.482 26.073 1.00 26.79 87 LEU A CA 1
ATOM 606 C C . LEU A 1 87 ? -24.299 42.551 27.284 1.00 27.44 87 LEU A C 1
ATOM 607 O O . LEU A 1 87 ? -24.744 43.012 28.347 1.00 26.81 87 LEU A O 1
ATOM 612 N N . PHE A 1 88 ? -23.954 41.275 27.129 1.00 27.98 88 PHE A N 1
ATOM 613 C CA . PHE A 1 88 ? -24.067 40.294 28.238 1.00 29.31 88 PHE A CA 1
ATOM 614 C C . PHE A 1 88 ? -23.156 40.752 29.385 1.00 29.23 88 PHE A C 1
ATOM 615 O O . PHE A 1 88 ? -23.606 40.728 30.540 1.00 30.83 88 PHE A O 1
ATOM 623 N N . ALA A 1 89 ? -21.933 41.193 29.081 1.00 28.66 89 ALA A N 1
ATOM 624 C CA . ALA A 1 89 ? -20.959 41.648 30.102 1.00 30.87 89 ALA A CA 1
ATOM 625 C C . ALA A 1 89 ? -21.497 42.901 30.804 1.00 30.75 89 ALA A C 1
ATOM 626 O O . ALA A 1 89 ? -21.409 42.975 32.042 1.00 29.95 89 ALA A O 1
ATOM 628 N N . PHE A 1 90 ? -22.014 43.863 30.039 1.00 30.17 90 PHE A N 1
ATOM 629 C CA . PHE A 1 90 ? -22.513 45.155 30.574 1.00 31.85 90 PHE A CA 1
ATOM 630 C C . PHE A 1 90 ? -23.674 44.872 31.530 1.00 31.87 90 PHE A C 1
ATOM 631 O O . PHE A 1 90 ? -23.692 45.441 32.637 1.00 29.88 90 PHE A O 1
ATOM 639 N N . ASP A 1 91 ? -24.593 43.992 31.121 1.00 34.32 91 ASP A N 1
ATOM 640 C CA . ASP A 1 91 ? -25.770 43.588 31.934 1.00 38.85 91 ASP A CA 1
ATOM 641 C C . ASP A 1 91 ? -25.284 43.001 33.265 1.00 41.31 91 ASP A C 1
ATOM 642 O O . ASP A 1 91 ? -25.858 43.353 34.308 1.00 45.71 91 ASP A O 1
ATOM 647 N N . ASP A 1 92 ? -24.260 42.148 33.222 1.00 39.98 92 ASP A N 1
ATOM 648 C CA . ASP A 1 92 ? -23.739 41.411 34.404 1.00 44.24 92 ASP A CA 1
ATOM 649 C C . ASP A 1 92 ? -22.972 42.369 35.323 1.00 45.26 92 ASP A C 1
ATOM 650 O O . ASP A 1 92 ? -22.987 42.131 36.542 1.00 47.16 92 ASP A O 1
ATOM 655 N N . ALA A 1 93 ? -22.306 43.384 34.761 1.00 45.63 93 ALA A N 1
ATOM 656 C CA . ALA A 1 93 ? -21.400 44.303 35.491 1.00 51.26 93 ALA A CA 1
ATOM 657 C C . ALA A 1 93 ? -21.391 45.678 34.817 1.00 51.49 93 ALA A C 1
ATOM 658 O O . ALA A 1 93 ? -21.683 46.656 35.532 1.00 63.27 93 ALA A O 1
ATOM 660 N N . GLY A 1 97 ? -21.718 46.355 40.537 1.00 79.93 97 GLY A N 1
ATOM 661 C CA . GLY A 1 97 ? -20.354 46.678 40.999 1.00 79.38 97 GLY A CA 1
ATOM 662 C C . GLY A 1 97 ? -20.380 47.673 42.143 1.00 79.09 97 GLY A C 1
ATOM 663 O O . GLY A 1 97 ? -19.935 47.311 43.251 1.00 83.29 97 GLY A O 1
ATOM 664 N N . GLU A 1 98 ? -20.887 48.883 41.873 1.00 77.14 98 GLU A N 1
ATOM 665 C CA . GLU A 1 98 ? -21.168 49.949 42.875 1.00 74.08 98 GLU A CA 1
ATOM 666 C C . GLU A 1 98 ? -22.626 49.843 43.339 1.00 68.70 98 GLU A C 1
ATOM 667 O O . GLU A 1 98 ? -23.108 50.822 43.937 1.00 62.58 98 GLU A O 1
ATOM 673 N N . LEU A 1 99 ? -23.304 48.731 43.021 1.00 65.03 99 LEU A N 1
ATOM 674 C CA . LEU A 1 99 ? -24.739 48.465 43.330 1.00 63.54 99 LEU A CA 1
ATOM 675 C C . LEU A 1 99 ? -25.615 49.577 42.741 1.00 58.41 99 LEU A C 1
ATOM 676 O O . LEU A 1 99 ? -26.625 49.955 43.371 1.00 58.21 99 LEU A O 1
ATOM 681 N N . MET A 1 100 ? -25.269 50.059 41.551 1.00 53.33 100 MET A N 1
ATOM 682 C CA . MET A 1 100 ? -26.007 51.165 40.899 1.00 51.73 100 MET A CA 1
ATOM 683 C C . MET A 1 100 ? -27.342 50.648 40.362 1.00 47.27 100 MET A C 1
ATOM 684 O O . MET A 1 100 ? -28.200 51.488 40.078 1.00 45.35 100 MET A O 1
ATOM 689 N N . GLY A 1 101 ? -27.511 49.324 40.267 1.00 46.19 101 GLY A N 1
ATOM 690 C CA . GLY A 1 101 ? -28.788 48.674 39.913 1.00 44.60 101 GLY A CA 1
ATOM 691 C C . GLY A 1 101 ? -29.893 48.971 40.918 1.00 42.06 101 GLY A C 1
ATOM 692 O O . GLY A 1 101 ? -31.058 48.748 40.575 1.00 40.76 101 GLY A O 1
ATOM 693 N N . HIS A 1 102 ? -29.552 49.422 42.128 1.00 41.53 102 HIS A N 1
ATOM 694 C CA . HIS A 1 102 ? -30.529 49.749 43.201 1.00 45.25 102 HIS A CA 1
ATOM 695 C C . HIS A 1 102 ? -30.571 51.261 43.446 1.00 46.01 102 HIS A C 1
ATOM 696 O O . HIS A 1 102 ? -31.327 51.677 44.343 1.00 48.38 102 HIS A O 1
ATOM 703 N N . ARG A 1 103 ? -29.807 52.053 42.682 1.00 44.86 103 ARG A N 1
ATOM 704 C CA . ARG A 1 103 ? -29.686 53.526 42.874 1.00 44.30 103 ARG A CA 1
ATOM 705 C C . ARG A 1 103 ? -29.946 54.238 41.539 1.00 37.32 103 ARG A C 1
ATOM 706 O O . ARG A 1 103 ? -28.995 54.387 40.765 1.00 36.76 103 ARG A O 1
ATOM 714 N N . ALA A 1 104 ? -31.183 54.670 41.279 1.00 32.34 104 ALA A N 1
ATOM 715 C CA . ALA A 1 104 ? -31.588 55.324 40.010 1.00 32.58 104 ALA A CA 1
ATOM 716 C C . ALA A 1 104 ? -30.749 56.587 39.766 1.00 30.78 104 ALA A C 1
ATOM 717 O O . ALA A 1 104 ? -30.319 56.791 38.615 1.00 30.80 104 ALA A O 1
ATOM 719 N N . SER A 1 105 ? -30.538 57.416 40.793 1.00 30.34 105 SER A N 1
ATOM 720 C CA . SER A 1 105 ? -29.781 58.692 40.665 1.00 29.82 105 SER A CA 1
ATOM 721 C C . SER A 1 105 ? -28.341 58.397 40.216 1.00 30.40 105 SER A C 1
ATOM 722 O O . SER A 1 105 ? -27.856 59.028 39.249 1.00 29.09 105 SER A O 1
ATOM 725 N N . ALA A 1 106 ? -27.675 57.489 40.920 1.00 30.60 106 ALA A N 1
ATOM 726 C CA . ALA A 1 106 ? -26.272 57.126 40.634 1.00 32.49 106 ALA A CA 1
ATOM 727 C C . ALA A 1 106 ? -26.123 56.578 39.211 1.00 32.08 106 ALA A C 1
ATOM 728 O O . ALA A 1 106 ? -25.188 56.942 38.554 1.00 33.92 106 ALA A O 1
ATOM 730 N N . LEU A 1 107 ? -27.020 55.695 38.794 1.00 31.35 107 LEU A N 1
ATOM 731 C CA . LEU A 1 107 ? -26.952 55.116 37.429 1.00 29.55 107 LEU A CA 1
ATOM 732 C C . LEU A 1 107 ? -27.148 56.228 36.391 1.00 28.75 107 LEU A C 1
ATOM 733 O O . LEU A 1 107 ? -26.395 56.283 35.462 1.00 28.03 107 LEU A O 1
ATOM 738 N N . ALA A 1 108 ? -28.146 57.074 36.586 1.00 27.74 108 ALA A N 1
ATOM 739 C CA . ALA A 1 108 ? -28.393 58.173 35.636 1.00 27.63 108 ALA A CA 1
ATOM 740 C C . ALA A 1 108 ? -27.145 59.051 35.513 1.00 27.92 108 ALA A C 1
ATOM 741 O O . ALA A 1 108 ? -26.807 59.417 34.421 1.00 28.23 108 ALA A O 1
ATOM 743 N N . ARG A 1 109 ? -26.501 59.360 36.637 1.00 27.13 109 ARG A N 1
ATOM 744 C CA . ARG A 1 109 ? -25.318 60.260 36.624 1.00 28.10 109 ARG A CA 1
ATOM 745 C C . ARG A 1 109 ? -24.092 59.558 36.028 1.00 27.87 109 ARG A C 1
ATOM 746 O O . ARG A 1 109 ? -23.134 60.253 35.685 1.00 27.73 109 ARG A O 1
ATOM 754 N N . ALA A 1 110 ? -24.136 58.234 35.889 1.00 28.04 110 ALA A N 1
ATOM 755 C CA . ALA A 1 110 ? -22.976 57.498 35.341 1.00 30.57 110 ALA A CA 1
ATOM 756 C C . ALA A 1 110 ? -23.064 57.375 33.815 1.00 29.82 110 ALA A C 1
ATOM 757 O O . ALA A 1 110 ? -22.093 56.914 33.219 1.00 33.42 110 ALA A O 1
ATOM 759 N N . LEU A 1 111 ? -24.167 57.814 33.210 1.00 29.88 111 LEU A N 1
ATOM 760 C CA . LEU A 1 111 ? -24.369 57.617 31.748 1.00 30.69 111 LEU A CA 1
ATOM 761 C C . LEU A 1 111 ? -23.617 58.630 30.874 1.00 30.21 111 LEU A C 1
ATOM 762 O O . LEU A 1 111 ? -23.073 58.186 29.862 1.00 29.50 111 LEU A O 1
ATOM 767 N N . PRO A 1 112 ? -23.592 59.946 31.183 1.00 28.96 112 PRO A N 1
ATOM 768 C CA . PRO A 1 112 ? -22.947 60.950 30.319 1.00 30.18 112 PRO A CA 1
ATOM 769 C C . PRO A 1 112 ? -21.561 60.576 29.768 1.00 30.84 112 PRO A C 1
ATOM 770 O O . PRO A 1 112 ? -21.364 60.707 28.585 1.00 28.77 112 PRO A O 1
ATOM 774 N N . PRO A 1 113 ? -20.599 60.112 30.591 1.00 32.26 113 PRO A N 1
ATOM 775 C CA . PRO A 1 113 ? -19.291 59.699 30.077 1.00 34.52 113 PRO A CA 1
ATOM 776 C C . PRO A 1 113 ? -19.400 58.610 28.995 1.00 33.41 113 PRO A C 1
ATOM 777 O O . PRO A 1 113 ? -18.654 58.651 28.046 1.00 33.49 113 PRO A O 1
ATOM 781 N N . LEU A 1 114 ? -20.341 57.677 29.130 1.00 32.37 114 LEU A N 1
ATOM 782 C CA . LEU A 1 114 ? -20.527 56.596 28.126 1.00 33.27 114 LEU A CA 1
ATOM 783 C C . LEU A 1 114 ? -21.157 57.180 26.849 1.00 30.50 114 LEU A C 1
ATOM 784 O O . LEU A 1 114 ? -20.728 56.786 25.752 1.00 30.22 114 LEU A O 1
ATOM 789 N N . LEU A 1 115 ? -22.124 58.094 26.980 1.00 28.21 115 LEU A N 1
ATOM 790 C CA . LEU A 1 115 ? -22.759 58.801 25.830 1.00 29.65 115 LEU A CA 1
ATOM 791 C C . LEU A 1 115 ? -21.701 59.603 25.062 1.00 30.09 115 LEU A C 1
ATOM 792 O O . LEU A 1 115 ? -21.787 59.629 23.820 1.00 31.41 115 LEU A O 1
ATOM 797 N N . GLU A 1 116 ? -20.749 60.236 25.760 1.00 31.92 116 GLU A N 1
ATOM 798 C CA . GLU A 1 116 ? -19.631 61.000 25.129 1.00 33.18 116 GLU A CA 1
ATOM 799 C C . GLU A 1 116 ? -18.880 60.064 24.170 1.00 31.60 116 GLU A C 1
ATOM 800 O O . GLU A 1 116 ? -18.576 60.477 23.034 1.00 31.99 116 GLU A O 1
ATOM 806 N N . ILE A 1 117 ? -18.618 58.831 24.602 1.00 30.46 117 ILE A N 1
ATOM 807 C CA . ILE A 1 117 ? -17.832 57.839 23.814 1.00 31.38 117 ILE A CA 1
ATOM 808 C C . ILE A 1 117 ? -18.663 57.396 22.609 1.00 29.79 117 ILE A C 1
ATOM 809 O O . ILE A 1 117 ? -18.132 57.391 21.488 1.00 29.31 117 ILE A O 1
ATOM 814 N N . LEU A 1 118 ? -19.926 57.058 22.843 1.00 28.98 118 LEU A N 1
ATOM 815 C CA . LEU A 1 118 ? -20.878 56.628 21.792 1.00 31.39 118 LEU A CA 1
ATOM 816 C C . LEU A 1 118 ? -21.012 57.732 20.731 1.00 31.77 118 LEU A C 1
ATOM 817 O O . LEU A 1 118 ? -21.103 57.386 19.544 1.00 35.03 118 LEU A O 1
ATOM 822 N N . ASP A 1 119 ? -20.960 59.010 21.126 1.00 32.75 119 ASP A N 1
ATOM 823 C CA . ASP A 1 119 ? -21.050 60.173 20.200 1.00 34.91 119 ASP A CA 1
ATOM 824 C C . ASP A 1 119 ? -19.684 60.503 19.579 1.00 37.15 119 ASP A C 1
ATOM 825 O O . ASP A 1 119 ? -19.636 61.446 18.778 1.00 42.84 119 ASP A O 1
ATOM 830 N N . GLY A 1 120 ? -18.616 59.775 19.921 1.00 37.13 120 GLY A N 1
ATOM 831 C CA . GLY A 1 120 ? -17.258 60.018 19.395 1.00 40.16 120 GLY A CA 1
ATOM 832 C C . GLY A 1 120 ? -16.700 61.354 19.858 1.00 42.91 120 GLY A C 1
ATOM 833 O O . GLY A 1 120 ? -15.902 61.939 19.107 1.00 49.11 120 GLY A O 1
ATOM 834 N N . ARG A 1 121 ? -17.068 61.808 21.060 1.00 40.58 121 ARG A N 1
ATOM 835 C CA . ARG A 1 121 ? -16.694 63.151 21.585 1.00 45.61 121 ARG A CA 1
ATOM 836 C C . ARG A 1 121 ? -15.526 63.067 22.575 1.00 43.33 121 ARG A C 1
ATOM 837 O O . ARG A 1 121 ? -14.931 64.121 22.854 1.00 44.56 121 ARG A O 1
ATOM 845 N N . ARG A 1 122 ? -15.206 61.880 23.090 1.00 41.07 122 ARG A N 1
ATOM 846 C CA . ARG A 1 122 ? -14.131 61.698 24.097 1.00 42.71 122 ARG A CA 1
ATOM 847 C C . ARG A 1 122 ? -13.464 60.343 23.864 1.00 40.81 122 ARG A C 1
ATOM 848 O O . ARG A 1 122 ? -14.185 59.359 23.610 1.00 35.85 122 ARG A O 1
ATOM 856 N N . GLU A 1 123 ? -12.134 60.319 23.911 1.00 39.74 123 GLU A N 1
ATOM 857 C CA . GLU A 1 123 ? -11.333 59.072 23.949 1.00 42.71 123 GLU A CA 1
ATOM 858 C C . GLU A 1 123 ? -11.585 58.403 25.295 1.00 39.01 123 GLU A C 1
ATOM 859 O O . GLU A 1 123 ? -11.506 59.066 26.323 1.00 40.18 123 GLU A O 1
ATOM 865 N N . PRO A 1 124 ? -11.940 57.101 25.353 1.00 36.49 124 PRO A N 1
ATOM 866 C CA . PRO A 1 124 ? -12.047 56.423 26.640 1.00 36.28 124 PRO A CA 1
ATOM 867 C C . PRO A 1 124 ? -10.704 56.401 27.383 1.00 36.86 124 PRO A C 1
ATOM 868 O O . PRO A 1 124 ? -9.675 56.297 26.743 1.00 36.65 124 PRO A O 1
ATOM 872 N N . ASP A 1 125 ? -10.772 56.513 28.711 1.00 39.42 125 ASP A N 1
ATOM 873 C CA . ASP A 1 125 ? -9.650 56.296 29.665 1.00 42.13 125 ASP A CA 1
ATOM 874 C C . ASP A 1 125 ? -9.165 54.840 29.561 1.00 38.41 125 ASP A C 1
ATOM 875 O O . ASP A 1 125 ? -10.003 53.959 29.331 1.00 35.50 125 ASP A O 1
ATOM 880 N N . GLY A 1 126 ? -7.866 54.579 29.749 1.00 38.43 126 GLY A N 1
ATOM 881 C CA . GLY A 1 126 ? -7.301 53.213 29.716 1.00 39.12 126 GLY A CA 1
ATOM 882 C C . GLY A 1 126 ? -7.893 52.304 30.788 1.00 36.96 126 GLY A C 1
ATOM 883 O O . GLY A 1 126 ? -7.828 51.078 30.617 1.00 38.93 126 GLY A O 1
ATOM 884 N N . SER A 1 127 ? -8.461 52.878 31.852 1.00 39.05 127 SER A N 1
ATOM 885 C CA . SER A 1 127 ? -9.064 52.156 33.005 1.00 40.31 127 SER A CA 1
ATOM 886 C C . SER A 1 127 ? -10.501 51.717 32.691 1.00 37.56 127 SER A C 1
ATOM 887 O O . SER A 1 127 ? -11.083 50.984 33.505 1.00 37.45 127 SER A O 1
ATOM 890 N N . ASP A 1 128 ? -11.061 52.159 31.567 1.00 34.71 128 ASP A N 1
ATOM 891 C CA . ASP A 1 128 ? -12.515 52.048 31.285 1.00 33.17 128 ASP A CA 1
ATOM 892 C C . ASP A 1 128 ? -12.741 50.917 30.279 1.00 31.01 128 ASP A C 1
ATOM 893 O O . ASP A 1 128 ? -12.825 51.202 29.076 1.00 31.41 128 ASP A O 1
ATOM 898 N N . ALA A 1 129 ? -12.845 49.680 30.762 1.00 31.64 129 ALA A N 1
ATOM 899 C CA . ALA A 1 129 ? -12.954 48.475 29.910 1.00 31.35 129 ALA A CA 1
ATOM 900 C C . ALA A 1 129 ? -14.182 48.591 28.999 1.00 30.99 129 ALA A C 1
ATOM 901 O O . ALA A 1 129 ? -14.035 48.352 27.792 1.00 30.60 129 ALA A O 1
ATOM 903 N N . PHE A 1 130 ? -15.348 48.950 29.541 1.00 30.46 130 PHE A N 1
ATOM 904 C CA . PHE A 1 130 ? -16.610 49.039 28.756 1.00 29.67 130 PHE A CA 1
ATOM 905 C C . PHE A 1 130 ? -16.496 50.134 27.696 1.00 28.55 130 PHE A C 1
ATOM 906 O O . PHE A 1 130 ? -16.907 49.889 26.551 1.00 26.57 130 PHE A O 1
ATOM 914 N N . GLY A 1 131 ? -15.944 51.290 28.062 1.00 28.50 131 GLY A N 1
ATOM 915 C CA . GLY A 1 131 ? -15.768 52.431 27.144 1.00 28.97 131 GLY A CA 1
ATOM 916 C C . GLY A 1 131 ? -14.815 52.103 26.007 1.00 28.45 131 GLY A C 1
ATOM 917 O O . GLY A 1 131 ? -15.138 52.442 24.854 1.00 27.80 131 GLY A O 1
ATOM 918 N N . LEU A 1 132 ? -13.673 51.476 26.308 1.00 28.00 132 LEU A N 1
ATOM 919 C CA . LEU A 1 132 ? -12.670 51.091 25.277 1.00 28.54 132 LEU A CA 1
ATOM 920 C C . LEU A 1 132 ? -13.330 50.161 24.252 1.00 28.68 132 LEU A C 1
ATOM 921 O O . LEU A 1 132 ? -13.179 50.410 23.037 1.00 30.43 132 LEU A O 1
ATOM 926 N N . ALA A 1 133 ? -14.038 49.130 24.719 1.00 27.59 133 ALA A N 1
ATOM 927 C CA . ALA A 1 133 ? -14.672 48.119 23.841 1.00 27.38 133 ALA A CA 1
ATOM 928 C C . ALA A 1 133 ? -15.811 48.774 23.050 1.00 26.98 133 ALA A C 1
ATOM 929 O O . ALA A 1 133 ? -15.951 48.445 21.860 1.00 27.30 133 ALA A O 1
ATOM 931 N N . LEU A 1 134 ? -16.570 49.696 23.655 1.00 26.59 134 LEU A N 1
ATOM 932 C CA . LEU A 1 134 ? -17.686 50.377 22.940 1.00 27.01 134 LEU A CA 1
ATOM 933 C C . LEU A 1 134 ? -17.111 51.225 21.801 1.00 27.16 134 LEU A C 1
ATOM 934 O O . LEU A 1 134 ? -17.677 51.182 20.700 1.00 27.88 134 LEU A O 1
ATOM 939 N N . LYS A 1 135 ? -16.024 51.962 22.047 1.00 28.31 135 LYS A N 1
ATOM 940 C CA . LYS A 1 135 ? -15.359 52.766 20.986 1.00 29.30 135 LYS A CA 1
ATOM 941 C C . LYS A 1 135 ? -14.922 51.822 19.862 1.00 28.74 135 LYS A C 1
ATOM 942 O O . LYS A 1 135 ? -15.183 52.138 18.692 1.00 27.53 135 LYS A O 1
ATOM 948 N N . GLU A 1 136 ? -14.268 50.709 20.206 1.00 28.64 136 GLU A N 1
ATOM 949 C CA . GLU A 1 136 ? -13.764 49.740 19.200 1.00 29.89 136 GLU A CA 1
ATOM 950 C C . GLU A 1 136 ? -14.938 49.283 18.325 1.00 28.72 136 GLU A C 1
ATOM 951 O O . GLU A 1 136 ? -14.798 49.286 17.084 1.00 28.89 136 GLU A O 1
ATOM 957 N N . LEU A 1 137 ? -16.059 48.911 18.940 1.00 27.99 137 LEU A N 1
ATOM 958 C CA . LEU A 1 137 ? -17.227 48.372 18.197 1.00 28.11 137 LEU A CA 1
ATOM 959 C C . LEU A 1 137 ? -17.859 49.473 17.341 1.00 27.67 137 LEU A C 1
ATOM 960 O O . LEU A 1 137 ? -18.234 49.171 16.200 1.00 27.20 137 LEU A O 1
ATOM 965 N N . LEU A 1 138 ? -17.948 50.703 17.850 1.00 27.56 138 LEU A N 1
ATOM 966 C CA . LEU A 1 138 ? -18.499 51.842 17.071 1.00 28.19 138 LEU A CA 1
ATOM 967 C C . LEU A 1 138 ? -17.687 51.997 15.779 1.00 29.05 138 LEU A C 1
ATOM 968 O O . LEU A 1 138 ? -18.297 52.127 14.702 1.00 29.14 138 LEU A O 1
ATOM 973 N N . HIS A 1 139 ? -16.359 51.968 15.878 1.00 31.27 139 HIS A N 1
ATOM 974 C CA . HIS A 1 139 ? -15.462 52.152 14.709 1.00 31.62 139 HIS A CA 1
ATOM 975 C C . HIS A 1 139 ? -15.609 50.963 13.756 1.00 29.35 139 HIS A C 1
ATOM 976 O O . HIS A 1 139 ? -15.667 51.214 12.549 1.00 29.06 139 HIS A O 1
ATOM 983 N N . ARG A 1 140 ? -15.691 49.730 14.263 1.00 27.81 140 ARG A N 1
ATOM 984 C CA . ARG A 1 140 ? -15.838 48.526 13.397 1.00 28.47 140 ARG A CA 1
ATOM 985 C C . ARG A 1 140 ? -17.191 48.579 12.672 1.00 27.13 140 ARG A C 1
ATOM 986 O O . ARG A 1 140 ? -17.231 48.236 11.482 1.00 29.01 140 ARG A O 1
ATOM 994 N N . ILE A 1 141 ? -18.257 49.011 13.344 1.00 26.07 141 ILE A N 1
ATOM 995 C CA . ILE A 1 141 ? -19.601 49.169 12.710 1.00 26.26 141 ILE A CA 1
ATOM 996 C C . ILE A 1 141 ? -19.514 50.277 11.651 1.00 26.41 141 ILE A C 1
ATOM 997 O O . ILE A 1 141 ? -20.000 50.052 10.526 1.00 26.91 141 ILE A O 1
ATOM 1002 N N . SER A 1 142 ? -18.879 51.407 11.974 1.00 26.34 142 SER A N 1
ATOM 1003 C CA . SER A 1 142 ? -18.728 52.564 11.051 1.00 28.01 142 SER A CA 1
ATOM 1004 C C . SER A 1 142 ? -17.978 52.150 9.776 1.00 27.48 142 SER A C 1
ATOM 1005 O O . SER A 1 142 ? -18.268 52.732 8.723 1.00 28.64 142 SER A O 1
ATOM 1008 N N . ASP A 1 143 ? -17.054 51.187 9.858 1.00 28.40 143 ASP A N 1
ATOM 1009 C CA . ASP A 1 143 ? -16.278 50.708 8.681 1.00 30.71 143 ASP A CA 1
ATOM 1010 C C . ASP A 1 143 ? -17.196 50.023 7.658 1.00 30.27 143 ASP A C 1
ATOM 1011 O O . ASP A 1 143 ? -16.805 49.981 6.478 1.00 29.96 143 ASP A O 1
ATOM 1016 N N . VAL A 1 144 ? -18.352 49.492 8.069 1.00 28.97 144 VAL A N 1
ATOM 1017 C CA . VAL A 1 144 ? -19.219 48.665 7.173 1.00 30.90 144 VAL A CA 1
ATOM 1018 C C . VAL A 1 144 ? -20.658 49.200 7.135 1.00 30.61 144 VAL A C 1
ATOM 1019 O O . VAL A 1 144 ? -21.541 48.474 6.635 1.00 33.12 144 VAL A O 1
ATOM 1023 N N . ALA A 1 145 ? -20.898 50.423 7.608 1.00 28.87 145 ALA A N 1
ATOM 1024 C CA . ALA A 1 145 ? -22.251 51.022 7.710 1.00 27.78 145 ALA A CA 1
ATOM 1025 C C . ALA A 1 145 ? -22.202 52.502 7.320 1.00 27.84 145 ALA A C 1
ATOM 1026 O O . ALA A 1 145 ? -21.211 53.172 7.651 1.00 31.08 145 ALA A O 1
ATOM 1028 N N . SER A 1 146 ? -23.251 53.001 6.665 1.00 26.27 146 SER A N 1
ATOM 1029 C CA . SER A 1 146 ? -23.410 54.440 6.336 1.00 26.66 146 SER A CA 1
ATOM 1030 C C . SER A 1 146 ? -23.647 55.237 7.616 1.00 26.27 146 SER A C 1
ATOM 1031 O O . SER A 1 146 ? -24.061 54.680 8.632 1.00 27.19 146 SER A O 1
ATOM 1034 N N . PRO A 1 147 ? -23.424 56.572 7.596 1.00 26.17 147 PRO A N 1
ATOM 1035 C CA . PRO A 1 147 ? -23.726 57.418 8.751 1.00 26.97 147 PRO A CA 1
ATOM 1036 C C . PRO A 1 147 ? -25.175 57.254 9.243 1.00 26.04 147 PRO A C 1
ATOM 1037 O O . PRO A 1 147 ? -25.383 57.216 10.447 1.00 26.30 147 PRO A O 1
ATOM 1041 N N . ALA A 1 148 ? -26.144 57.120 8.334 1.00 25.73 148 ALA A N 1
ATOM 1042 C CA . ALA A 1 148 ? -27.563 56.914 8.713 1.00 25.70 148 ALA A CA 1
ATOM 1043 C C . ALA A 1 148 ? -27.703 55.575 9.454 1.00 25.80 148 ALA A C 1
ATOM 1044 O O . ALA A 1 148 ? -28.424 55.538 10.483 1.00 24.82 148 ALA A O 1
ATOM 1046 N N . GLN A 1 149 ? -27.008 54.523 9.003 1.00 25.26 149 GLN A N 1
ATOM 1047 C CA . GLN A 1 149 ? -27.070 53.183 9.651 1.00 25.88 149 GLN A CA 1
ATOM 1048 C C . GLN A 1 149 ? -26.394 53.236 11.027 1.00 25.52 149 GLN A C 1
ATOM 1049 O O . GLN A 1 149 ? -26.938 52.637 11.978 1.00 24.58 149 GLN A O 1
ATOM 1055 N N . VAL A 1 150 ? -25.243 53.905 11.130 1.00 25.08 150 VAL A N 1
ATOM 1056 C CA . VAL A 1 150 ? -24.507 54.058 12.418 1.00 24.85 150 VAL A CA 1
ATOM 1057 C C . VAL A 1 150 ? -25.424 54.764 13.421 1.00 24.68 150 VAL A C 1
ATOM 1058 O O . VAL A 1 150 ? -25.491 54.301 14.576 1.00 24.82 150 VAL A O 1
ATOM 1062 N N . ASP A 1 151 ? -26.117 55.833 13.010 1.00 25.40 151 ASP A N 1
ATOM 1063 C CA A ASP A 1 151 ? -26.925 56.634 13.965 0.50 26.22 151 ASP A CA 1
ATOM 1064 C CA B ASP A 1 151 ? -26.939 56.665 13.934 0.50 26.42 151 ASP A CA 1
ATOM 1065 C C . ASP A 1 151 ? -28.167 55.845 14.382 1.00 26.76 151 ASP A C 1
ATOM 1066 O O . ASP A 1 151 ? -28.562 55.966 15.558 1.00 26.09 151 ASP A O 1
ATOM 1075 N N . ARG A 1 152 ? -28.732 55.034 13.485 1.00 26.63 152 ARG A N 1
ATOM 1076 C CA . ARG A 1 152 ? -29.890 54.155 13.796 1.00 28.69 152 ARG A CA 1
ATOM 1077 C C . ARG A 1 152 ? -29.494 53.187 14.931 1.00 27.47 152 ARG A C 1
ATOM 1078 O O . ARG A 1 152 ? -30.268 53.044 15.906 1.00 28.22 152 ARG A O 1
ATOM 1086 N N . TRP A 1 153 ? -28.303 52.587 14.856 1.00 26.07 153 TRP A N 1
ATOM 1087 C CA . TRP A 1 153 ? -27.759 51.706 15.924 1.00 24.66 153 TRP A CA 1
ATOM 1088 C C . TRP A 1 153 ? -27.475 52.529 17.192 1.00 23.94 153 TRP A C 1
ATOM 1089 O O . TRP A 1 153 ? -27.910 52.113 18.283 1.00 24.18 153 TRP A O 1
ATOM 1100 N N . ARG A 1 154 ? -26.776 53.658 17.063 1.00 23.53 154 ARG A N 1
ATOM 1101 C CA . ARG A 1 154 ? -26.423 54.533 18.213 1.00 24.41 154 ARG A CA 1
ATOM 1102 C C . ARG A 1 154 ? -27.702 54.910 18.978 1.00 23.03 154 ARG A C 1
ATOM 1103 O O . ARG A 1 154 ? -27.673 54.837 20.215 1.00 23.49 154 ARG A O 1
ATOM 1111 N N . THR A 1 155 ? -28.794 55.263 18.291 1.00 23.64 155 THR A N 1
ATOM 1112 C CA . THR A 1 155 ? -30.082 55.638 18.944 1.00 23.61 155 THR A CA 1
ATOM 1113 C C . THR A 1 155 ? -30.604 54.459 19.775 1.00 23.38 155 THR A C 1
ATOM 1114 O O . THR A 1 155 ? -31.047 54.688 20.924 1.00 24.02 155 THR A O 1
ATOM 1118 N N . THR A 1 156 ? -30.551 53.234 19.249 1.00 23.18 156 THR A N 1
ATOM 1119 C CA . THR A 1 156 ? -31.064 52.041 19.983 1.00 23.34 156 THR A CA 1
ATOM 1120 C C . THR A 1 156 ? -30.209 51.805 21.238 1.00 22.97 156 THR A C 1
ATOM 1121 O O . THR A 1 156 ? -30.780 51.392 22.272 1.00 22.71 156 THR A O 1
ATOM 1125 N N . VAL A 1 157 ? -28.901 52.073 21.174 1.00 22.93 157 VAL A N 1
ATOM 1126 C CA . VAL A 1 157 ? -27.990 51.876 22.340 1.00 23.11 157 VAL A CA 1
ATOM 1127 C C . VAL A 1 157 ? -28.315 52.928 23.409 1.00 22.53 157 VAL A C 1
ATOM 1128 O O . VAL A 1 157 ? -28.379 52.565 24.592 1.00 23.16 157 VAL A O 1
ATOM 1132 N N . LYS A 1 158 ? -28.521 54.186 23.018 1.00 23.13 158 LYS A N 1
ATOM 1133 C CA . LYS A 1 158 ? -28.859 55.270 23.979 1.00 23.98 158 LYS A CA 1
ATOM 1134 C C . LYS A 1 158 ? -30.163 54.923 24.706 1.00 23.82 158 LYS A C 1
ATOM 1135 O O . LYS A 1 158 ? -30.220 55.085 25.938 1.00 23.47 158 LYS A O 1
ATOM 1141 N N . GLU A 1 159 ? -31.169 54.450 23.974 1.00 24.39 159 GLU A N 1
ATOM 1142 C CA . GLU A 1 159 ? -32.483 54.081 24.561 1.00 25.77 159 GLU A CA 1
ATOM 1143 C C . GLU A 1 159 ? -32.299 52.915 25.535 1.00 23.94 159 GLU A C 1
ATOM 1144 O O . GLU A 1 159 ? -32.871 52.978 26.634 1.00 23.78 159 GLU A O 1
ATOM 1150 N N . TYR A 1 160 ? -31.506 51.907 25.166 1.00 23.15 160 TYR A N 1
ATOM 1151 C CA . TYR A 1 160 ? -31.175 50.764 26.057 1.00 24.02 160 TYR A CA 1
ATOM 1152 C C . TYR A 1 160 ? -30.529 51.283 27.351 1.00 23.29 160 TYR A C 1
ATOM 1153 O O . TYR A 1 160 ? -30.935 50.850 28.453 1.00 23.85 160 TYR A O 1
ATOM 1162 N N . LEU A 1 161 ? -29.542 52.178 27.247 1.00 23.38 161 LEU A N 1
ATOM 1163 C CA . LEU A 1 161 ? -28.835 52.709 28.444 1.00 23.29 161 LEU A CA 1
ATOM 1164 C C . LEU A 1 161 ? -29.830 53.464 29.334 1.00 23.22 161 LEU A C 1
ATOM 1165 O O . LEU A 1 161 ? -29.839 53.207 30.546 1.00 23.30 161 LEU A O 1
ATOM 1170 N N . PHE A 1 162 ? -30.632 54.369 28.771 1.00 25.08 162 PHE A N 1
ATOM 1171 C CA . PHE A 1 162 ? -31.628 55.144 29.558 1.00 27.10 162 PHE A CA 1
ATOM 1172 C C . PHE A 1 162 ? -32.612 54.170 30.221 1.00 26.07 162 PHE A C 1
ATOM 1173 O O . PHE A 1 162 ? -32.972 54.392 31.393 1.00 26.81 162 PHE A O 1
ATOM 1181 N N . ALA A 1 163 ? -33.011 53.100 29.526 1.00 25.07 163 ALA A N 1
ATOM 1182 C CA . ALA A 1 163 ? -33.995 52.121 30.047 1.00 26.47 163 ALA A CA 1
ATOM 1183 C C . ALA A 1 163 ? -33.450 51.433 31.308 1.00 25.95 163 ALA A C 1
ATOM 1184 O O . ALA A 1 163 ? -34.272 51.016 32.133 1.00 26.91 163 ALA A O 1
ATOM 1186 N N . GLN A 1 164 ? -32.128 51.340 31.483 1.00 25.71 164 GLN A N 1
ATOM 1187 C CA . GLN A 1 164 ? -31.531 50.693 32.684 1.00 26.24 164 GLN A CA 1
ATOM 1188 C C . GLN A 1 164 ? -31.892 51.503 33.936 1.00 25.99 164 GLN A C 1
ATOM 1189 O O . GLN A 1 164 ? -32.046 50.883 34.999 1.00 27.29 164 GLN A O 1
ATOM 1195 N N . ILE A 1 165 ? -32.054 52.824 33.818 1.00 25.42 165 ILE A N 1
ATOM 1196 C CA . ILE A 1 165 ? -32.434 53.706 34.962 1.00 26.89 165 ILE A CA 1
ATOM 1197 C C . ILE A 1 165 ? -33.829 53.300 35.447 1.00 25.77 165 ILE A C 1
ATOM 1198 O O . ILE A 1 165 ? -34.063 53.320 36.667 1.00 25.60 165 ILE A O 1
ATOM 1203 N N . TRP A 1 166 ? -34.731 52.963 34.527 1.00 24.79 166 TRP A N 1
ATOM 1204 C CA . TRP A 1 166 ? -36.110 52.545 34.882 1.00 26.07 166 TRP A CA 1
ATOM 1205 C C . TRP A 1 166 ? -36.055 51.269 35.732 1.00 25.60 166 TRP A C 1
ATOM 1206 O O . TRP A 1 166 ? -36.763 51.223 36.738 1.00 27.17 166 TRP A O 1
ATOM 1217 N N . GLU A 1 167 ? -35.222 50.289 35.375 1.00 25.65 167 GLU A N 1
ATOM 1218 C CA . GLU A 1 167 ? -35.079 49.044 36.177 1.00 27.02 167 GLU A CA 1
ATOM 1219 C C . GLU A 1 167 ? -34.578 49.414 37.578 1.00 26.74 167 GLU A C 1
ATOM 1220 O O . GLU A 1 167 ? -35.152 48.919 38.569 1.00 26.01 167 GLU A O 1
ATOM 1226 N N . ALA A 1 168 ? -33.554 50.265 37.664 1.00 25.64 168 ALA A N 1
ATOM 1227 C CA . ALA A 1 168 ? -32.978 50.708 38.953 1.00 27.12 168 ALA A CA 1
ATOM 1228 C C . ALA A 1 168 ? -34.064 51.408 39.776 1.00 27.32 168 ALA A C 1
ATOM 1229 O O . ALA A 1 168 ? -34.083 51.217 41.004 1.00 28.07 168 ALA A O 1
ATOM 1231 N N . ALA A 1 169 ? -34.944 52.177 39.131 1.00 26.69 169 ALA A N 1
ATOM 1232 C CA . ALA A 1 169 ? -36.038 52.914 39.812 1.00 27.52 169 ALA A CA 1
ATOM 1233 C C . ALA A 1 169 ? -36.975 51.930 40.521 1.00 26.79 169 ALA A C 1
ATOM 1234 O O . ALA A 1 169 ? -37.420 52.230 41.649 1.00 28.55 169 ALA A O 1
ATOM 1236 N N . ASN A 1 170 ? -37.293 50.813 39.866 1.00 27.85 170 ASN A N 1
ATOM 1237 C CA . ASN A 1 170 ? -38.200 49.770 40.412 1.00 28.40 170 ASN A CA 1
ATOM 1238 C C . ASN A 1 170 ? -37.528 49.088 41.608 1.00 29.82 170 ASN A C 1
ATOM 1239 O O . ASN A 1 170 ? -38.212 48.875 42.617 1.00 30.03 170 ASN A O 1
ATOM 1244 N N . ARG A 1 171 ? -36.243 48.749 41.495 1.00 30.02 171 ARG A N 1
ATOM 1245 C CA . ARG A 1 171 ? -35.488 48.069 42.581 1.00 31.54 171 ARG A CA 1
ATOM 1246 C C . ARG A 1 171 ? -35.407 48.999 43.792 1.00 31.09 171 ARG A C 1
ATOM 1247 O O . ARG A 1 171 ? -35.619 48.523 44.919 1.00 30.66 171 ARG A O 1
ATOM 1255 N N . GLU A 1 172 ? -35.121 50.280 43.545 1.00 32.47 172 GLU A N 1
ATOM 1256 C CA . GLU A 1 172 ? -34.927 51.310 44.593 1.00 34.00 172 GLU A CA 1
ATOM 1257 C C . GLU A 1 172 ? -36.115 51.314 45.556 1.00 33.95 172 GLU A C 1
ATOM 1258 O O . GLU A 1 172 ? -35.882 51.349 46.777 1.00 35.10 172 GLU A O 1
ATOM 1264 N N . VAL A 1 173 ? -37.338 51.286 45.030 1.00 32.59 173 VAL A N 1
ATOM 1265 C CA . VAL A 1 173 ? -38.576 51.368 45.862 1.00 35.08 173 VAL A CA 1
ATOM 1266 C C . VAL A 1 173 ? -39.163 49.968 46.095 1.00 34.81 173 VAL A C 1
ATOM 1267 O O . VAL A 1 173 ? -40.259 49.896 46.686 1.00 37.37 173 VAL A O 1
ATOM 1271 N N . ASP A 1 174 ? -38.469 48.904 45.672 1.00 34.22 174 ASP A N 1
ATOM 1272 C CA . ASP A 1 174 ? -38.907 47.484 45.795 1.00 35.43 174 ASP A CA 1
ATOM 1273 C C . ASP A 1 174 ? -40.342 47.288 45.266 1.00 36.31 174 ASP A C 1
ATOM 1274 O O . ASP A 1 174 ? -41.187 46.762 46.021 1.00 35.87 174 ASP A O 1
ATOM 1279 N N . LEU A 1 175 ? -40.599 47.651 44.002 1.00 36.20 175 LEU A N 1
ATOM 1280 C CA . LEU A 1 175 ? -41.902 47.444 43.304 1.00 37.40 175 LEU A CA 1
ATOM 1281 C C . LEU A 1 175 ? -41.724 46.385 42.212 1.00 34.51 175 LEU A C 1
ATOM 1282 O O . LEU A 1 175 ? -40.652 46.347 41.580 1.00 32.45 175 LEU A O 1
ATOM 1287 N N . ILE A 1 176 ? -42.763 45.600 41.944 1.00 32.53 176 ILE A N 1
ATOM 1288 C CA . ILE A 1 176 ? -42.841 44.781 40.700 1.00 31.83 176 ILE A CA 1
ATOM 1289 C C . ILE A 1 176 ? -43.626 45.597 39.679 1.00 30.14 176 ILE A C 1
ATOM 1290 O O . ILE A 1 176 ? -44.763 45.980 39.933 1.00 30.86 176 ILE A O 1
ATOM 1295 N N . PRO A 1 177 ? -43.055 45.914 38.497 1.00 30.19 177 PRO A N 1
ATOM 1296 C CA . PRO A 1 177 ? -43.751 46.784 37.552 1.00 29.99 177 PRO A CA 1
ATOM 1297 C C . PRO A 1 177 ? -45.068 46.172 37.045 1.00 30.57 177 PRO A C 1
ATOM 1298 O O . PRO A 1 177 ? -45.230 44.957 37.079 1.00 30.84 177 PRO A O 1
ATOM 1302 N N . THR A 1 178 ? -45.991 47.041 36.628 1.00 30.46 178 THR A N 1
ATOM 1303 C CA . THR A 1 178 ? -47.333 46.679 36.097 1.00 33.05 178 THR A CA 1
ATOM 1304 C C . THR A 1 178 ? -47.183 46.076 34.703 1.00 31.98 178 THR A C 1
ATOM 1305 O O . THR A 1 178 ? -46.223 46.381 33.993 1.00 31.67 178 THR A O 1
ATOM 1309 N N . PRO A 1 179 ? -48.121 45.203 34.266 1.00 32.62 179 PRO A N 1
ATOM 1310 C CA . PRO A 1 179 ? -48.062 44.617 32.922 1.00 31.61 179 PRO A CA 1
ATOM 1311 C C . PRO A 1 179 ? -47.830 45.624 31.783 1.00 31.79 179 PRO A C 1
ATOM 1312 O O . PRO A 1 179 ? -46.932 45.408 30.995 1.00 30.80 179 PRO A O 1
ATOM 1316 N N . ASP A 1 180 ? -48.618 46.697 31.712 1.00 31.35 180 ASP A N 1
ATOM 1317 C CA . ASP A 1 180 ? -48.530 47.683 30.600 1.00 33.11 180 ASP A CA 1
ATOM 1318 C C . ASP A 1 180 ? -47.146 48.344 30.585 1.00 30.83 180 ASP A C 1
ATOM 1319 O O . ASP A 1 180 ? -46.560 48.463 29.492 1.00 31.16 180 ASP A O 1
ATOM 1324 N N . ASP A 1 181 ? -46.651 48.794 31.739 1.00 30.64 181 ASP A N 1
ATOM 1325 C CA . ASP A 1 181 ? -45.338 49.490 31.829 1.00 30.33 181 ASP A CA 1
ATOM 1326 C C . ASP A 1 181 ? -44.235 48.504 31.431 1.00 29.46 181 ASP A C 1
ATOM 1327 O O . ASP A 1 181 ? -43.317 48.889 30.676 1.00 28.61 181 ASP A O 1
ATOM 1332 N N . TYR A 1 182 ? -44.332 47.264 31.910 1.00 28.71 182 TYR A N 1
ATOM 1333 C CA . TYR A 1 182 ? -43.277 46.243 31.714 1.00 29.01 182 TYR A CA 1
ATOM 1334 C C . TYR A 1 182 ? -43.197 45.853 30.233 1.00 28.22 182 TYR A C 1
ATOM 1335 O O . TYR A 1 182 ? -42.081 45.762 29.705 1.00 27.68 182 TYR A O 1
ATOM 1344 N N . VAL A 1 183 ? -44.336 45.601 29.585 1.00 28.21 183 VAL A N 1
ATOM 1345 C CA . VAL A 1 183 ? -44.348 45.138 28.167 1.00 28.98 183 VAL A CA 1
ATOM 1346 C C . VAL A 1 183 ? -43.712 46.220 27.290 1.00 28.90 183 VAL A C 1
ATOM 1347 O O . VAL A 1 183 ? -42.905 45.864 26.412 1.00 29.84 183 VAL A O 1
ATOM 1351 N N . LEU A 1 184 ? -44.026 47.492 27.531 1.00 27.34 184 LEU A N 1
ATOM 1352 C CA . LEU A 1 184 ? -43.420 48.591 26.743 1.00 28.56 184 LEU A CA 1
ATOM 1353 C C . LEU A 1 184 ? -41.918 48.653 27.031 1.00 27.01 184 LEU A C 1
ATOM 1354 O O . LEU A 1 184 ? -41.135 48.691 26.067 1.00 28.09 184 LEU A O 1
ATOM 1359 N N . MET A 1 185 ? -41.519 48.662 28.300 1.00 26.31 185 MET A N 1
ATOM 1360 C CA . MET A 1 185 ? -40.102 48.938 28.665 1.00 26.58 185 MET A CA 1
ATOM 1361 C C . MET A 1 185 ? -39.219 47.724 28.337 1.00 26.86 185 MET A C 1
ATOM 1362 O O . MET A 1 185 ? -38.027 47.935 28.012 1.00 26.59 185 MET A O 1
ATOM 1367 N N . ARG A 1 186 ? -39.776 46.509 28.391 1.00 27.18 186 ARG A N 1
ATOM 1368 C CA . ARG A 1 186 ? -39.042 45.243 28.122 1.00 27.51 186 ARG A CA 1
ATOM 1369 C C . ARG A 1 186 ? -38.496 45.253 26.688 1.00 27.35 186 ARG A C 1
ATOM 1370 O O . ARG A 1 186 ? -37.460 44.603 26.465 1.00 28.47 186 ARG A O 1
ATOM 1378 N N . ARG A 1 187 ? -39.160 45.943 25.751 1.00 28.07 187 ARG A N 1
ATOM 1379 C CA . ARG A 1 187 ? -38.674 46.070 24.348 1.00 28.45 187 ARG A CA 1
ATOM 1380 C C . ARG A 1 187 ? -37.309 46.775 24.335 1.00 28.72 187 ARG A C 1
ATOM 1381 O O . ARG A 1 187 ? -36.499 46.471 23.441 1.00 31.02 187 ARG A O 1
ATOM 1389 N N . ILE A 1 188 ? -37.051 47.685 25.277 1.00 28.30 188 ILE A N 1
ATOM 1390 C CA . ILE A 1 188 ? -35.807 48.507 25.248 1.00 28.65 188 ILE A CA 1
ATOM 1391 C C . ILE A 1 188 ? -34.828 48.059 26.339 1.00 29.20 188 ILE A C 1
ATOM 1392 O O . ILE A 1 188 ? -33.626 48.208 26.095 1.00 30.81 188 ILE A O 1
ATOM 1397 N N . THR A 1 189 ? -35.272 47.463 27.451 1.00 28.40 189 THR A N 1
ATOM 1398 C CA . THR A 1 189 ? -34.333 47.029 28.525 1.00 28.01 189 THR A CA 1
ATOM 1399 C C . THR A 1 189 ? -33.460 45.860 28.046 1.00 28.09 189 THR A C 1
ATOM 1400 O O . THR A 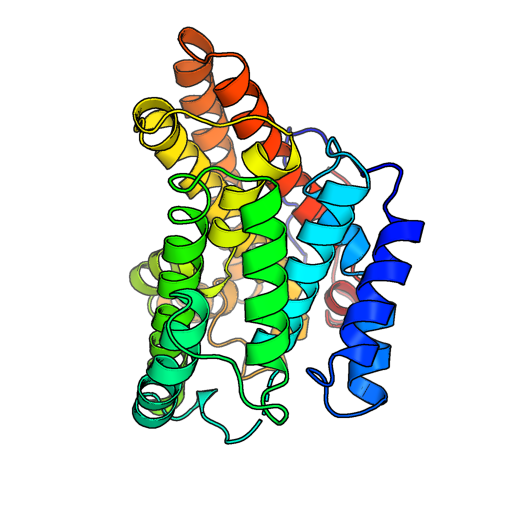1 189 ? -32.352 45.732 28.579 1.00 29.41 189 THR A O 1
ATOM 1404 N N . GLY A 1 190 ? -33.915 45.067 27.072 1.00 28.70 190 GLY A N 1
ATOM 1405 C CA . GLY A 1 190 ? -33.240 43.827 26.631 1.00 29.88 190 GLY A CA 1
ATOM 1406 C C . GLY A 1 190 ? -32.242 44.025 25.494 1.00 27.89 190 GLY A C 1
ATOM 1407 O O . GLY A 1 190 ? -31.588 43.034 25.142 1.00 29.39 190 GLY A O 1
ATOM 1408 N N . ALA A 1 191 ? -32.152 45.227 24.908 1.00 25.67 191 ALA A N 1
ATOM 1409 C CA . ALA A 1 191 ? -31.202 45.617 23.829 1.00 24.93 191 ALA A CA 1
ATOM 1410 C C . ALA A 1 191 ? -31.474 44.897 22.497 1.00 24.71 191 ALA A C 1
ATOM 1411 O O . ALA A 1 191 ? -30.613 45.001 21.599 1.00 23.73 191 ALA A O 1
ATOM 1413 N N . THR A 1 192 ? -32.606 44.213 22.323 1.00 24.30 192 THR A N 1
ATOM 1414 C CA . THR A 1 192 ? -32.893 43.473 21.065 1.00 25.10 192 THR A CA 1
ATOM 1415 C C . THR A 1 192 ? -32.864 44.435 19.869 1.00 24.20 192 THR A C 1
ATOM 1416 O O . THR A 1 192 ? -32.354 44.028 18.816 1.00 24.90 192 THR A O 1
ATOM 1420 N N . TYR A 1 193 ? -33.359 45.667 20.011 1.00 22.62 193 TYR A N 1
ATOM 1421 C CA . TYR A 1 193 ? -33.385 46.642 18.888 1.00 23.52 193 TYR A CA 1
ATOM 1422 C C . TYR A 1 193 ? -31.956 46.960 18.420 1.00 23.22 193 TYR A C 1
ATOM 1423 O O . TYR A 1 193 ? -31.784 47.244 17.220 1.00 21.48 193 TYR A O 1
ATOM 1432 N N . THR A 1 194 ? -30.964 46.927 19.316 1.00 23.89 194 THR A N 1
ATOM 1433 C CA . THR A 1 194 ? -29.539 47.184 18.964 1.00 23.74 194 THR A CA 1
ATOM 1434 C C . THR A 1 194 ? -29.025 46.043 18.078 1.00 24.21 194 THR A C 1
ATOM 1435 O O . THR A 1 194 ? -28.095 46.282 17.303 1.00 25.20 194 THR A O 1
ATOM 1439 N N . CYS A 1 195 ? -29.605 44.850 18.183 1.00 23.32 195 CYS A N 1
ATOM 1440 C CA . CYS A 1 195 ? -29.225 43.685 17.345 1.00 24.07 195 CYS A CA 1
ATOM 1441 C C . CYS A 1 195 ? -29.973 43.741 16.005 1.00 24.62 195 CYS A C 1
ATOM 1442 O O . CYS A 1 195 ? -29.340 43.474 14.968 1.00 24.47 195 CYS A O 1
ATOM 1445 N N . PHE A 1 196 ? -31.254 44.114 16.004 1.00 24.32 196 PHE A N 1
ATOM 1446 C CA . PHE A 1 196 ? -32.052 44.283 14.760 1.00 24.93 196 PHE A CA 1
ATOM 1447 C C . PHE A 1 196 ? -31.404 45.347 13.870 1.00 24.13 196 PHE A C 1
ATOM 1448 O O . PHE A 1 196 ? -31.433 45.218 12.629 1.00 24.11 196 PHE A O 1
ATOM 1456 N N . ALA A 1 197 ? -30.809 46.365 14.486 1.00 23.76 197 ALA A N 1
ATOM 1457 C CA . ALA A 1 197 ? -30.164 47.490 13.772 1.00 24.87 197 ALA A CA 1
ATOM 1458 C C . ALA A 1 197 ? -28.921 47.014 13.005 1.00 25.39 197 ALA A C 1
ATOM 1459 O O . ALA A 1 197 ? -28.402 47.804 12.196 1.00 26.31 197 ALA A O 1
ATOM 1461 N N . LEU A 1 198 ? -28.445 45.788 13.238 1.00 24.10 198 LEU A N 1
ATOM 1462 C CA . LEU A 1 198 ? -27.229 45.266 12.558 1.00 25.58 198 LEU A CA 1
ATOM 1463 C C . LEU A 1 198 ? -27.582 44.177 11.535 1.00 25.88 198 LEU A C 1
ATOM 1464 O O . LEU A 1 198 ? -26.643 43.606 10.964 1.00 25.44 198 LEU A O 1
ATOM 1469 N N . ILE A 1 199 ? -28.870 43.920 11.313 1.00 24.75 199 ILE A N 1
ATOM 1470 C CA . ILE A 1 199 ? -29.279 42.871 10.334 1.00 25.76 199 ILE A CA 1
ATOM 1471 C C . ILE A 1 199 ? -28.882 43.311 8.919 1.00 24.95 199 ILE A C 1
ATOM 1472 O O . ILE A 1 199 ? -28.214 42.533 8.241 1.00 25.51 199 ILE A O 1
ATOM 1477 N N . ASP A 1 200 ? -29.266 44.519 8.504 1.00 24.26 200 ASP A N 1
ATOM 1478 C CA . ASP A 1 200 ? -28.909 44.981 7.137 1.00 25.93 200 ASP A CA 1
ATOM 1479 C C . ASP A 1 200 ? -27.390 45.169 7.047 1.00 26.12 200 ASP A C 1
ATOM 1480 O O . ASP A 1 200 ? -26.796 44.711 6.068 1.00 26.78 200 ASP A O 1
ATOM 1485 N N . VAL A 1 201 ? -26.795 45.784 8.067 1.00 25.11 201 VAL A N 1
ATOM 1486 C CA . VAL A 1 201 ? -25.323 46.020 8.102 1.00 25.71 201 VAL A CA 1
ATOM 1487 C C . VAL A 1 201 ? -24.589 44.687 7.923 1.00 26.54 201 VAL A C 1
ATOM 1488 O O . VAL A 1 201 ? -23.721 44.607 7.052 1.00 26.99 201 VAL A O 1
ATOM 1492 N N . GLY A 1 202 ? -24.948 43.684 8.723 1.00 26.66 202 GLY A N 1
ATOM 1493 C CA . GLY A 1 202 ? -24.278 42.370 8.696 1.00 27.75 202 GLY A CA 1
ATOM 1494 C C . GLY A 1 202 ? -24.473 41.672 7.361 1.00 27.95 202 GLY A C 1
ATOM 1495 O O . GLY A 1 202 ? -23.553 40.958 6.929 1.00 28.95 202 GLY A O 1
ATOM 1496 N N . GLY A 1 203 ? -25.625 41.884 6.719 1.00 26.84 203 GLY A N 1
ATOM 1497 C CA . GLY A 1 203 ? -25.963 41.269 5.422 1.00 28.56 203 GLY A CA 1
ATOM 1498 C C . GLY A 1 203 ? -25.347 42.006 4.238 1.00 28.93 203 GLY A C 1
ATOM 1499 O O . GLY A 1 203 ? -25.484 41.502 3.110 1.00 30.68 203 GLY A O 1
ATOM 1500 N N . GLY A 1 204 ? -24.715 43.164 4.460 1.00 28.49 204 GLY A N 1
ATOM 1501 C CA . GLY A 1 204 ? -24.078 43.962 3.392 1.00 28.89 204 GLY A CA 1
ATOM 1502 C C . GLY A 1 204 ? -25.083 44.758 2.572 1.00 29.01 204 GLY A C 1
ATOM 1503 O O . GLY A 1 204 ? -24.764 45.089 1.414 1.00 30.09 204 GLY A O 1
ATOM 1504 N N . TYR A 1 205 ? -26.248 45.090 3.131 1.00 27.25 205 TYR A N 1
ATOM 1505 C CA . TYR A 1 205 ? -27.262 45.929 2.441 1.00 27.53 205 TYR A CA 1
ATOM 1506 C C . TYR A 1 205 ? -27.716 47.040 3.394 1.00 27.48 205 TYR A C 1
ATOM 1507 O O . TYR A 1 205 ? -27.183 47.164 4.520 1.00 27.16 205 TYR A O 1
ATOM 1516 N N . ARG A 1 206 ? -28.652 47.869 2.935 1.00 26.95 206 ARG A N 1
ATOM 1517 C CA . ARG A 1 206 ? -29.080 49.085 3.666 1.00 27.01 206 ARG A CA 1
ATOM 1518 C C . ARG A 1 206 ? -30.557 49.342 3.367 1.00 27.57 206 ARG A C 1
ATOM 1519 O O . ARG A 1 206 ? -30.877 49.637 2.199 1.00 27.18 206 ARG A O 1
ATOM 1527 N N . LEU A 1 207 ? -31.430 49.237 4.373 1.00 27.30 207 LEU A N 1
ATOM 1528 C CA . LEU A 1 207 ? -32.828 49.712 4.219 1.00 28.35 207 LEU A CA 1
ATOM 1529 C C . LEU A 1 207 ? -32.806 51.241 4.122 1.00 28.70 207 LEU A C 1
ATOM 1530 O O . LEU A 1 207 ? -32.078 51.886 4.898 1.00 29.51 207 LEU A O 1
ATOM 1535 N N . GLU A 1 208 ? -33.559 51.779 3.164 1.00 29.80 208 GLU A N 1
ATOM 1536 C CA . GLU A 1 208 ? -33.867 53.225 3.021 1.00 31.11 208 GLU A CA 1
ATOM 1537 C C . GLU A 1 208 ? -34.642 53.690 4.256 1.00 28.34 208 GLU A C 1
ATOM 1538 O O . GLU A 1 208 ? -35.350 52.861 4.850 1.00 29.81 208 GLU A O 1
ATOM 1544 N N . ALA A 1 209 ? -34.559 54.974 4.609 1.00 28.28 209 ALA A N 1
ATOM 1545 C CA . ALA A 1 209 ? -35.281 55.548 5.770 1.00 27.51 209 ALA A CA 1
ATOM 1546 C C . ALA A 1 209 ? -36.773 55.191 5.678 1.00 26.57 209 ALA A C 1
ATOM 1547 O O . ALA A 1 209 ? -37.334 54.740 6.690 1.00 25.24 209 ALA A O 1
ATOM 1549 N N . GLU A 1 210 ? -37.406 55.339 4.512 1.00 25.54 210 GLU A N 1
ATOM 1550 C CA . GLU A 1 210 ? -38.879 55.141 4.422 1.00 26.91 210 GLU A CA 1
ATOM 1551 C C . GLU A 1 210 ? -39.205 53.641 4.384 1.00 26.37 210 GLU A C 1
ATOM 1552 O O . GLU A 1 210 ? -40.350 53.307 4.695 1.00 27.72 210 GLU A O 1
ATOM 1558 N N . GLU A 1 211 ? -38.248 52.768 4.052 1.00 26.06 211 GLU A N 1
ATOM 1559 C CA . GLU A 1 211 ? -38.419 51.292 4.182 1.00 26.79 211 GLU A CA 1
ATOM 1560 C C . GLU A 1 211 ? -38.359 50.929 5.673 1.00 26.61 211 GLU A C 1
ATOM 1561 O O . GLU A 1 211 ? -39.290 50.275 6.182 1.00 27.54 211 GLU A O 1
ATOM 1567 N N . TRP A 1 212 ? -37.298 51.364 6.349 1.00 26.28 212 TRP A N 1
ATOM 1568 C CA . TRP A 1 212 ? -37.051 51.084 7.786 1.00 26.10 212 TRP A CA 1
ATOM 1569 C C . TRP A 1 212 ? -38.248 51.545 8.633 1.00 26.81 212 TRP A C 1
ATOM 1570 O O . TRP A 1 212 ? -38.687 50.768 9.506 1.00 27.39 212 TRP A O 1
ATOM 1581 N N . HIS A 1 213 ? -38.747 52.762 8.394 1.00 26.23 213 HIS A N 1
ATOM 1582 C CA . HIS A 1 213 ? -39.776 53.432 9.232 1.00 28.54 213 HIS A CA 1
ATOM 1583 C C . HIS A 1 213 ? -41.189 53.183 8.690 1.00 29.82 213 HIS A C 1
ATOM 1584 O O . HIS A 1 213 ? -42.132 53.765 9.265 1.00 30.76 213 HIS A O 1
ATOM 1591 N N . HIS A 1 214 ? -41.360 52.359 7.648 1.00 29.83 214 HIS A N 1
ATOM 1592 C CA . HIS A 1 214 ? -42.707 51.981 7.130 1.00 33.27 214 HIS A CA 1
ATOM 1593 C C . HIS A 1 214 ? -43.489 51.334 8.270 1.00 32.97 214 HIS A C 1
ATOM 1594 O O . HIS A 1 214 ? -42.942 50.478 8.957 1.00 30.33 214 HIS A O 1
ATOM 1601 N N . PRO A 1 215 ? -44.747 51.738 8.543 1.00 36.54 215 PRO A N 1
ATOM 1602 C CA . PRO A 1 215 ? -45.531 51.136 9.626 1.00 37.72 215 PRO A CA 1
ATOM 1603 C C . PRO A 1 215 ? -45.509 49.601 9.663 1.00 37.82 215 PRO A C 1
ATOM 1604 O O . PRO A 1 215 ? -45.483 49.062 10.738 1.00 37.84 215 PRO A O 1
ATOM 1608 N N . ASP A 1 216 ? -45.516 48.946 8.500 1.00 37.35 216 ASP A N 1
ATOM 1609 C CA . ASP A 1 216 ? -45.509 47.459 8.453 1.00 38.61 216 ASP A CA 1
ATOM 1610 C C . ASP A 1 216 ? -44.174 46.912 8.973 1.00 35.20 216 ASP A C 1
ATOM 1611 O O . ASP A 1 216 ? -44.193 45.882 9.658 1.00 35.82 216 ASP A O 1
ATOM 1616 N N . VAL A 1 217 ? -43.061 47.567 8.636 1.00 31.98 217 VAL A N 1
ATOM 1617 C CA . VAL A 1 217 ? -41.711 47.092 9.066 1.00 31.18 217 VAL A CA 1
ATOM 1618 C C . VAL A 1 217 ? -41.550 47.311 10.576 1.00 29.01 217 VAL A C 1
ATOM 1619 O O . VAL A 1 217 ? -41.014 46.429 11.244 1.00 30.10 217 VAL A O 1
ATOM 1623 N N . ARG A 1 218 ? -41.986 48.468 11.065 1.00 28.31 218 ARG A N 1
ATOM 1624 C CA . ARG A 1 218 ? -41.954 48.813 12.513 1.00 29.26 218 ARG A CA 1
ATOM 1625 C C . ARG A 1 218 ? -42.856 47.828 13.269 1.00 29.72 218 ARG A C 1
ATOM 1626 O O . ARG A 1 218 ? -42.429 47.334 14.324 1.00 29.35 218 ARG A O 1
ATOM 1634 N N . THR A 1 219 ? -44.043 47.515 12.742 1.00 30.77 219 THR A N 1
ATOM 1635 C CA . THR A 1 219 ? -44.995 46.597 13.422 1.00 31.86 219 THR A CA 1
ATOM 1636 C C . THR A 1 219 ? -44.357 45.208 13.536 1.00 29.78 219 THR A C 1
ATOM 1637 O O . THR A 1 219 ? -44.391 44.644 14.638 1.00 29.31 219 THR A O 1
ATOM 1641 N N . LEU A 1 220 ? -43.790 44.682 12.448 1.00 28.49 220 LEU A N 1
ATOM 1642 C CA . LEU A 1 220 ? -43.125 43.352 12.467 1.00 29.33 220 LEU A CA 1
ATOM 1643 C C . LEU A 1 220 ? -41.919 43.393 13.410 1.00 27.84 220 LEU A C 1
ATOM 1644 O O . LEU A 1 220 ? -41.729 42.415 14.152 1.00 29.08 220 LEU A O 1
ATOM 1649 N N . SER A 1 221 ? -41.141 44.478 13.400 1.00 26.83 221 SER A N 1
ATOM 1650 C CA . SER A 1 221 ? -39.943 44.616 14.271 1.00 26.40 221 SER A CA 1
ATOM 1651 C C . SER A 1 221 ? -40.384 44.590 15.742 1.00 25.94 221 SER A C 1
ATOM 1652 O O . SER A 1 221 ? -39.738 43.902 16.556 1.00 26.77 221 SER A O 1
ATOM 1655 N N . ASP A 1 222 ? -41.464 45.299 16.069 1.00 26.36 222 ASP A N 1
ATOM 1656 C CA . ASP A 1 222 ? -41.981 45.408 17.459 1.00 26.75 222 ASP A CA 1
ATOM 1657 C C . ASP A 1 222 ? -42.533 44.053 17.919 1.00 27.88 222 ASP A C 1
ATOM 1658 O O . ASP A 1 222 ? -42.291 43.698 19.082 1.00 27.63 222 ASP A O 1
ATOM 1663 N N . LEU A 1 223 ? -43.246 43.328 17.049 1.00 28.71 223 LEU A N 1
ATOM 1664 C CA . LEU A 1 223 ? -43.777 41.975 17.368 1.00 29.90 223 LEU A CA 1
ATOM 1665 C C . LEU A 1 223 ? -42.599 41.017 17.590 1.00 28.50 223 LEU A C 1
ATOM 1666 O O . LEU A 1 223 ? -42.651 40.249 18.564 1.00 28.29 223 LEU A O 1
ATOM 1671 N N . ALA A 1 224 ? -41.563 41.062 16.748 1.00 27.83 224 ALA A N 1
ATOM 1672 C CA . ALA A 1 224 ? -40.386 40.173 16.893 1.00 27.00 224 ALA A CA 1
ATOM 1673 C C . ALA A 1 224 ? -39.705 40.475 18.230 1.00 27.09 224 ALA A C 1
ATOM 1674 O O . ALA A 1 224 ? -39.312 39.532 18.935 1.00 27.70 224 ALA A O 1
ATOM 1676 N N . CYS A 1 225 ? -39.579 41.757 18.568 1.00 27.25 225 CYS A N 1
ATOM 1677 C CA . CYS A 1 225 ? -38.918 42.209 19.816 1.00 26.86 225 CYS A CA 1
ATOM 1678 C C . CYS A 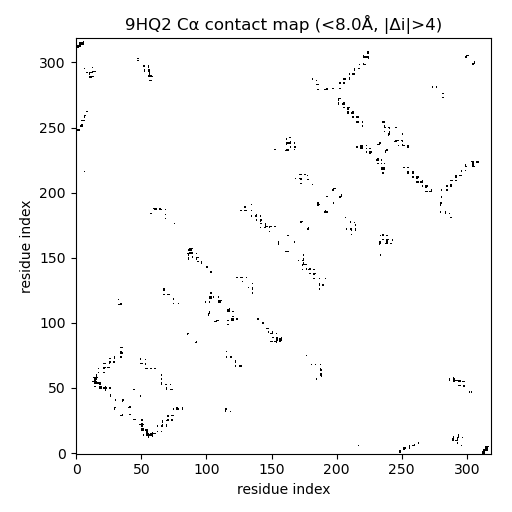1 225 ? -39.737 41.735 21.029 1.00 26.19 225 CYS A C 1
ATOM 1679 O O . CYS A 1 225 ? -39.129 41.264 22.018 1.00 27.11 225 CYS A O 1
ATOM 1682 N N . ASP A 1 226 ? -41.068 41.800 20.950 1.00 26.68 226 ASP A N 1
ATOM 1683 C CA . ASP A 1 226 ? -41.963 41.273 22.016 1.00 27.15 226 ASP A CA 1
ATOM 1684 C C . ASP A 1 226 ? -41.718 39.769 22.170 1.00 27.52 226 ASP A C 1
ATOM 1685 O O . ASP A 1 226 ? -41.519 39.300 23.311 1.00 27.88 226 ASP A O 1
ATOM 1690 N N . LEU A 1 227 ? -41.764 39.037 21.057 1.00 27.64 227 LEU A N 1
ATOM 1691 C CA . LEU A 1 227 ? -41.603 37.563 21.068 1.00 30.04 227 LEU A CA 1
ATOM 1692 C C . LEU A 1 227 ? -40.282 37.239 21.760 1.00 28.89 227 LEU A C 1
ATOM 1693 O O . LEU A 1 227 ? -40.314 36.482 22.717 1.00 30.62 227 LEU A O 1
ATOM 1698 N N . ILE A 1 228 ? -39.179 37.850 21.345 1.00 28.69 228 ILE A N 1
ATOM 1699 C CA . ILE A 1 228 ? -37.845 37.518 21.918 1.00 27.81 228 ILE A CA 1
ATOM 1700 C C . ILE A 1 228 ? -37.852 37.799 23.428 1.00 27.69 228 ILE A C 1
ATOM 1701 O O . ILE A 1 228 ? -37.393 36.923 24.176 1.00 29.31 228 ILE A O 1
ATOM 1706 N N . GLY A 1 229 ? -38.379 38.941 23.874 1.00 26.83 229 GLY A N 1
ATOM 1707 C CA . GLY A 1 229 ? -38.386 39.312 25.305 1.00 26.90 229 GLY A CA 1
ATOM 1708 C C . GLY A 1 229 ? -39.227 38.349 26.130 1.00 26.99 229 GLY A C 1
ATOM 1709 O O . GLY A 1 229 ? -38.778 37.911 27.210 1.00 28.02 229 GLY A O 1
ATOM 1710 N N . TRP A 1 230 ? -40.414 38.013 25.642 1.00 27.55 230 TRP A N 1
ATOM 1711 C CA . TRP A 1 230 ? -41.374 37.161 26.390 1.00 27.94 230 TRP A CA 1
ATOM 1712 C C . TRP A 1 230 ? -40.841 35.725 26.439 1.00 27.85 230 TRP A C 1
ATOM 1713 O O . TRP A 1 230 ? -40.887 35.111 27.513 1.00 28.87 230 TRP A O 1
ATOM 1724 N N . ASP A 1 231 ? -40.305 35.232 25.323 1.00 28.30 231 ASP A N 1
ATOM 1725 C CA . ASP A 1 231 ? -39.740 33.861 25.213 1.00 29.82 231 ASP A CA 1
ATOM 1726 C C . ASP A 1 231 ? -38.537 33.742 26.156 1.00 29.29 231 ASP A C 1
ATOM 1727 O O . ASP A 1 231 ? -38.407 32.704 26.825 1.00 31.41 231 ASP A O 1
ATOM 1732 N N . ASN A 1 232 ? -37.689 34.770 26.205 1.00 28.28 232 ASN A N 1
ATOM 1733 C CA . ASN A 1 232 ? -36.497 34.783 27.089 1.00 29.57 232 ASN A CA 1
ATOM 1734 C C . ASN A 1 232 ? -36.963 34.799 28.549 1.00 28.50 232 ASN A C 1
ATOM 1735 O O . ASN A 1 232 ? -36.424 34.015 29.334 1.00 29.80 232 ASN A O 1
ATOM 1740 N N . ASP A 1 233 ? -37.931 35.655 28.887 1.00 28.51 233 ASP A N 1
ATOM 1741 C CA . ASP A 1 233 ? -38.503 35.760 30.258 1.00 28.59 233 ASP A CA 1
ATOM 1742 C C . ASP A 1 233 ? -39.032 34.391 30.696 1.00 30.64 233 ASP A C 1
ATOM 1743 O O . ASP A 1 233 ? -38.721 33.971 31.832 1.00 32.59 233 ASP A O 1
ATOM 1748 N N . LEU A 1 234 ? -39.798 33.710 29.842 1.00 29.95 234 LEU A N 1
ATOM 1749 C CA . LEU A 1 234 ? -40.394 32.394 30.204 1.00 31.57 234 LEU A CA 1
ATOM 1750 C C . LEU A 1 234 ? -39.269 31.378 30.469 1.00 32.49 234 LEU A C 1
ATOM 1751 O O . LEU A 1 234 ? -39.227 30.828 31.592 1.00 33.86 234 LEU A O 1
ATOM 1756 N N . LEU A 1 235 ? -38.364 31.163 29.509 1.00 33.27 235 LEU A N 1
ATOM 1757 C CA . LEU A 1 235 ? -37.354 30.066 29.569 1.00 34.53 235 LEU A CA 1
ATOM 1758 C C . LEU A 1 235 ? -36.262 30.366 30.610 1.00 35.25 235 LEU A C 1
ATOM 1759 O O . LEU A 1 235 ? -35.724 29.390 31.177 1.00 36.47 235 LEU A O 1
ATOM 1764 N N . SER A 1 236 ? -35.941 31.639 30.870 1.00 32.59 236 SER A N 1
ATOM 1765 C CA . SER A 1 236 ? -34.912 32.042 31.868 1.00 33.72 236 SER A CA 1
ATOM 1766 C C . SER A 1 236 ? -35.519 32.144 33.276 1.00 33.51 236 SER A C 1
ATOM 1767 O O . SER A 1 236 ? -34.743 32.393 34.221 1.00 33.81 236 SER A O 1
ATOM 1770 N N . TYR A 1 237 ? -36.840 31.978 33.423 1.00 34.02 237 TYR A N 1
ATOM 1771 C CA . TYR A 1 237 ? -37.571 32.334 34.669 1.00 33.49 237 TYR A CA 1
ATOM 1772 C C . TYR A 1 237 ? -36.906 31.658 35.880 1.00 34.94 237 TYR A C 1
ATOM 1773 O O . TYR A 1 237 ? -36.676 32.350 36.897 1.00 34.38 237 TYR A O 1
ATOM 1782 N N . ALA A 1 238 ? -36.586 30.362 35.787 1.00 36.09 238 ALA A N 1
ATOM 1783 C CA . ALA A 1 238 ? -36.082 29.560 36.929 1.00 37.65 238 ALA A CA 1
ATOM 1784 C C . ALA A 1 238 ? -34.719 30.116 37.344 1.00 38.01 238 ALA A C 1
ATOM 1785 O O . ALA A 1 238 ? -34.497 30.323 38.557 1.00 36.62 238 ALA A O 1
ATOM 1787 N N . LYS A 1 239 ? -33.864 30.382 36.358 1.00 37.72 239 LYS A N 1
ATOM 1788 C CA . LYS A 1 239 ? -32.537 31.007 36.567 1.00 40.62 239 LYS A CA 1
ATOM 1789 C C . LYS A 1 239 ? -32.732 32.399 37.182 1.00 38.75 239 LYS A C 1
ATOM 1790 O O . LYS A 1 239 ? -32.032 32.704 38.159 1.00 40.57 239 LYS A O 1
ATOM 1796 N N . GLU A 1 240 ? -33.668 33.197 36.663 1.00 38.03 240 GLU A N 1
ATOM 1797 C CA . GLU A 1 240 ? -33.814 34.627 37.049 1.00 39.41 240 GLU A CA 1
ATOM 1798 C C . GLU A 1 240 ? -34.358 34.763 38.477 1.00 39.75 240 GLU A C 1
ATOM 1799 O O . GLU A 1 240 ? -34.187 35.852 39.042 1.00 39.37 240 GLU A O 1
ATOM 1805 N N . ARG A 1 241 ? -34.958 33.714 39.051 1.00 39.59 241 ARG A N 1
ATOM 1806 C CA . ARG A 1 241 ? -35.435 33.720 40.464 1.00 42.16 241 ARG A CA 1
ATOM 1807 C C . ARG A 1 241 ? -34.272 33.991 41.433 1.00 44.36 241 ARG A C 1
ATOM 1808 O O . ARG A 1 241 ? -34.544 34.534 42.523 1.00 47.93 241 ARG A O 1
ATOM 1816 N N . GLY A 1 242 ? -33.035 33.635 41.066 1.00 43.82 242 GLY A N 1
ATOM 1817 C CA . GLY A 1 242 ? -31.826 33.868 41.884 1.00 46.79 242 GLY A CA 1
ATOM 1818 C C . GLY A 1 242 ? -31.256 35.269 41.708 1.00 46.87 242 GLY A C 1
ATOM 1819 O O . GLY A 1 242 ? -30.259 35.586 42.381 1.00 50.92 242 GLY A O 1
ATOM 1820 N N . ASN A 1 243 ? -31.859 36.084 40.838 1.00 45.15 243 ASN A N 1
ATOM 1821 C CA . ASN A 1 243 ? -31.400 37.459 40.512 1.00 47.01 243 ASN A CA 1
ATOM 1822 C C . ASN A 1 243 ? -32.528 38.444 40.838 1.00 42.28 243 ASN A C 1
ATOM 1823 O O . ASN A 1 243 ? -33.439 38.601 40.008 1.00 38.37 243 ASN A O 1
ATOM 1828 N N . ASP A 1 244 ? -32.491 39.061 42.019 1.00 39.82 244 ASP A N 1
ATOM 1829 C CA . ASP A 1 244 ? -33.477 40.093 42.436 1.00 38.91 244 ASP A CA 1
ATOM 1830 C C . ASP A 1 244 ? -34.900 39.521 42.336 1.00 39.36 244 ASP A C 1
ATOM 1831 O O . ASP A 1 244 ? -35.801 40.262 41.903 1.00 34.93 244 ASP A O 1
ATOM 1836 N N . LYS A 1 245 ? -35.087 38.241 42.684 1.00 40.23 245 LYS A N 1
ATOM 1837 C CA . LYS A 1 245 ? -36.414 37.564 42.775 1.00 40.82 245 LYS A CA 1
ATOM 1838 C C . LYS A 1 245 ? -37.165 37.640 41.434 1.00 36.46 245 LYS A C 1
ATOM 1839 O O . LYS A 1 245 ? -38.416 37.668 41.455 1.00 35.41 245 LYS A O 1
ATOM 1845 N N . ALA A 1 246 ? -36.448 37.667 40.307 1.00 33.49 246 ALA A N 1
ATOM 1846 C CA . ALA A 1 246 ? -37.024 37.753 38.944 1.00 33.34 246 ALA A CA 1
ATOM 1847 C C . ALA A 1 246 ? -38.043 38.902 38.873 1.00 31.75 246 ALA A C 1
ATOM 1848 O O . ALA A 1 246 ? -39.097 38.735 38.227 1.00 30.66 246 ALA A O 1
ATOM 1850 N N . ARG A 1 247 ? -37.725 40.042 39.495 1.00 30.28 247 ARG A N 1
ATOM 1851 C CA . ARG A 1 247 ? -38.590 41.254 39.523 1.00 30.29 247 ARG A CA 1
ATOM 1852 C C . ARG A 1 247 ? -38.934 41.676 38.090 1.00 28.77 247 ARG 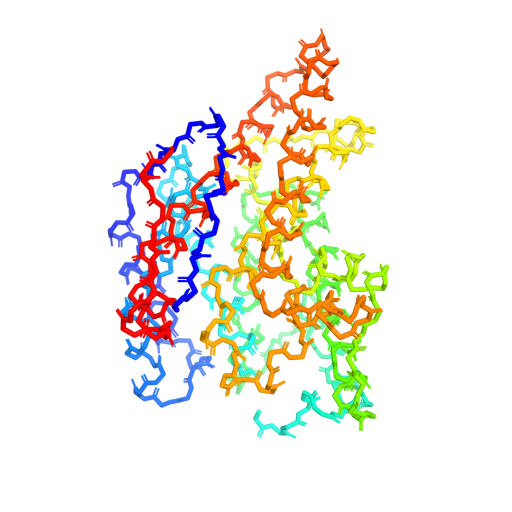A C 1
ATOM 1853 O O . ARG A 1 247 ? -40.125 41.934 37.803 1.00 28.71 247 ARG A O 1
ATOM 1861 N N . HIS A 1 248 ? -37.916 41.777 37.234 1.00 27.22 248 HIS A N 1
ATOM 1862 C CA . HIS A 1 248 ? -38.050 42.196 35.817 1.00 27.83 248 HIS A CA 1
ATOM 1863 C C . HIS A 1 248 ? -38.216 40.949 34.945 1.00 28.43 248 HIS A C 1
ATOM 1864 O O . HIS A 1 248 ? -37.248 40.537 34.275 1.00 28.33 248 HIS A O 1
ATOM 1871 N N . ASN A 1 249 ? -39.422 40.384 34.961 1.00 27.91 249 ASN A N 1
ATOM 1872 C CA . ASN A 1 249 ? -39.758 39.133 34.243 1.00 27.86 249 ASN A CA 1
ATOM 1873 C C . ASN A 1 249 ? -41.279 39.076 34.087 1.00 28.46 249 ASN A C 1
ATOM 1874 O O . ASN A 1 249 ? -41.986 39.220 35.103 1.00 26.50 249 ASN A O 1
ATOM 1879 N N . LEU A 1 250 ? -41.757 38.899 32.854 1.00 27.76 250 LEU A N 1
ATOM 1880 C CA . LEU A 1 250 ? -43.208 38.912 32.541 1.00 28.62 250 LEU A CA 1
ATOM 1881 C C . LEU A 1 250 ? -43.952 37.870 33.392 1.00 28.90 250 LEU A C 1
ATOM 1882 O O . LEU A 1 250 ? -45.114 38.151 33.743 1.00 28.04 250 LEU A O 1
ATOM 1887 N N . VAL A 1 251 ? -43.327 36.727 33.712 1.00 29.01 251 VAL A N 1
ATOM 1888 C CA . VAL A 1 251 ? -43.953 35.659 34.557 1.00 30.39 251 VAL A CA 1
ATOM 1889 C C . VAL A 1 251 ? -44.265 36.262 35.934 1.00 30.34 251 VAL A C 1
ATOM 1890 O O . VAL A 1 251 ? -45.426 36.164 36.370 1.00 29.85 251 VAL A O 1
ATOM 1894 N N . THR A 1 252 ? -43.280 36.889 36.581 1.00 30.49 252 THR A N 1
ATOM 1895 C CA . THR A 1 252 ? -43.452 37.566 37.897 1.00 30.87 252 THR A CA 1
ATOM 1896 C C . THR A 1 252 ? -44.516 38.661 37.789 1.00 31.23 252 THR A C 1
ATOM 1897 O O . THR A 1 252 ? -45.354 38.770 38.701 1.00 33.54 252 THR A O 1
ATOM 1901 N N . VAL A 1 253 ? -44.441 39.470 36.736 1.00 31.15 253 VAL A N 1
ATOM 1902 C CA . VAL A 1 253 ? -45.318 40.659 36.536 1.00 31.63 253 VAL A CA 1
ATOM 1903 C C . VAL A 1 253 ? -46.778 40.191 36.452 1.00 32.46 253 VAL A C 1
ATOM 1904 O O . VAL A 1 253 ? -47.621 40.756 37.179 1.00 32.41 253 VAL A O 1
ATOM 1908 N N . LEU A 1 254 ? -47.071 39.177 35.631 1.00 31.48 254 LEU A N 1
ATOM 1909 C CA . LEU A 1 254 ? -48.467 38.696 35.430 1.00 32.40 254 LEU A CA 1
ATOM 1910 C C . LEU A 1 254 ? -48.962 37.984 36.697 1.00 33.04 254 LEU A C 1
ATOM 1911 O O . LEU A 1 254 ? -50.116 38.237 37.105 1.00 34.75 254 LEU A O 1
ATOM 1916 N N . ALA A 1 255 ? -48.142 37.113 37.291 1.00 32.52 255 ALA A N 1
ATOM 1917 C CA . ALA A 1 255 ? -48.502 36.366 38.519 1.00 33.67 255 ALA A CA 1
ATOM 1918 C C . ALA A 1 255 ? -48.865 37.373 39.617 1.00 34.77 255 ALA A C 1
ATOM 1919 O O . ALA A 1 255 ? -49.903 37.174 40.286 1.00 36.94 255 ALA A O 1
ATOM 1921 N N . THR A 1 256 ? -48.072 38.441 39.757 1.00 34.55 256 THR A N 1
ATOM 1922 C CA . THR A 1 256 ? -48.249 39.479 40.808 1.00 37.04 256 THR A CA 1
ATOM 1923 C C . THR A 1 256 ? -49.521 40.292 40.538 1.00 36.62 256 THR A C 1
ATOM 1924 O O . THR A 1 256 ? -50.366 40.356 41.445 1.00 38.71 256 THR A O 1
ATOM 1928 N N . HIS A 1 257 ? -49.657 40.898 39.357 1.00 35.49 257 HIS A N 1
ATOM 1929 C CA . HIS A 1 257 ? -50.704 41.922 39.087 1.00 37.59 257 HIS A CA 1
ATOM 1930 C C . HIS A 1 257 ? -52.036 41.269 38.702 1.00 39.26 257 HIS A C 1
ATOM 1931 O O . HIS A 1 257 ? -53.068 41.937 38.872 1.00 41.18 257 HIS A O 1
ATOM 1938 N N . LYS A 1 258 ? -52.037 40.015 38.244 1.00 40.87 258 LYS A N 1
ATOM 1939 C CA . LYS A 1 258 ? -53.288 39.318 37.837 1.00 43.33 258 LYS A CA 1
ATOM 1940 C C . LYS A 1 258 ? -53.600 38.179 38.814 1.00 44.65 258 LYS A C 1
ATOM 1941 O O . LYS A 1 258 ? -54.539 37.404 38.532 1.00 47.50 258 LYS A O 1
ATOM 1947 N N . SER A 1 259 ? -52.857 38.092 39.922 1.00 44.13 259 SER A N 1
ATOM 1948 C CA . SER A 1 259 ? -53.057 37.085 40.996 1.00 45.49 259 SER A CA 1
ATOM 1949 C C . SER A 1 259 ? -53.161 35.690 40.368 1.00 45.23 259 SER A C 1
ATOM 1950 O O . SER A 1 259 ? -54.205 35.038 40.540 1.00 46.66 259 SER A O 1
ATOM 1953 N N . LEU A 1 260 ? -52.143 35.272 39.616 1.00 42.26 260 LEU A N 1
ATOM 1954 C CA . LEU A 1 260 ? -52.122 33.939 38.963 1.00 42.04 260 LEU A CA 1
ATOM 1955 C C . LEU A 1 260 ? -51.166 33.042 39.743 1.00 41.31 260 LEU A C 1
ATOM 1956 O O . LEU A 1 260 ? -50.271 33.583 40.411 1.00 39.79 260 LEU A O 1
ATOM 1961 N N . THR A 1 261 ? -51.333 31.727 39.621 1.00 40.55 261 THR A N 1
ATOM 1962 C CA . THR A 1 261 ? -50.313 30.732 40.031 1.00 41.75 261 THR A CA 1
ATOM 1963 C C . THR A 1 261 ? -49.139 30.821 39.052 1.00 39.14 261 THR A C 1
ATOM 1964 O O . THR A 1 261 ? -49.340 31.303 37.919 1.00 38.29 261 THR A O 1
ATOM 1968 N N . LEU A 1 262 ? -47.965 30.337 39.448 1.00 38.16 262 LEU A N 1
ATOM 1969 C CA . LEU A 1 262 ? -46.797 30.266 38.537 1.00 37.78 262 LEU A CA 1
ATOM 1970 C C . LEU A 1 262 ? -47.224 29.564 37.240 1.00 38.17 262 LEU A C 1
ATOM 1971 O O . LEU A 1 262 ? -46.964 30.119 36.166 1.00 36.51 262 LEU A O 1
ATOM 1976 N N . GLN A 1 263 ? -47.896 28.414 37.329 1.00 39.66 263 GLN A N 1
ATOM 1977 C CA . GLN A 1 263 ? -48.300 27.633 36.129 1.00 40.80 263 GLN A CA 1
ATOM 1978 C C . GLN A 1 263 ? -49.187 28.501 35.225 1.00 41.15 263 GLN A C 1
ATOM 1979 O O . GLN A 1 263 ? -48.910 28.548 34.013 1.00 37.60 263 GLN A O 1
ATOM 1985 N N . ASP A 1 264 ? -50.201 29.173 35.770 1.00 42.17 264 ASP A N 1
ATOM 1986 C CA . ASP A 1 264 ? -51.138 29.972 34.935 1.00 40.01 264 ASP A CA 1
ATOM 1987 C C . ASP A 1 264 ? -50.401 31.180 34.350 1.00 38.09 264 ASP A C 1
ATOM 1988 O O . ASP A 1 264 ? -50.728 31.559 33.219 1.00 38.71 264 ASP A O 1
ATOM 1993 N N . ALA A 1 265 ? -49.429 31.749 35.063 1.00 35.24 265 ALA A N 1
ATOM 1994 C CA . ALA A 1 265 ? -48.596 32.857 34.539 1.00 35.39 265 ALA A CA 1
ATOM 1995 C C . ALA A 1 265 ? -47.800 32.353 33.326 1.00 34.98 265 ALA A C 1
ATOM 1996 O O . ALA A 1 265 ? -47.797 33.049 32.293 1.00 32.62 265 ALA A O 1
ATOM 1998 N N . LEU A 1 266 ? -47.178 31.174 33.428 1.00 35.03 266 LEU A N 1
ATOM 1999 C CA . LEU A 1 266 ? -46.392 30.578 32.311 1.00 34.83 266 LEU A CA 1
ATOM 2000 C C . LEU A 1 266 ? -47.308 30.401 31.097 1.00 35.78 266 LEU A C 1
ATOM 2001 O O . LEU A 1 266 ? -46.870 30.712 29.977 1.00 34.37 266 LEU A O 1
ATOM 2006 N N . LEU A 1 267 ? -48.531 29.909 31.314 1.00 34.82 267 LEU A N 1
ATOM 2007 C CA . LEU A 1 267 ? -49.495 29.646 30.216 1.00 35.95 267 LEU A CA 1
ATOM 2008 C C . LEU A 1 267 ? -49.929 30.971 29.577 1.00 34.94 267 LEU A C 1
ATOM 2009 O O . LEU A 1 267 ? -50.096 30.990 28.352 1.00 34.93 267 LEU A O 1
ATOM 2014 N N . GLU A 1 268 ? -50.096 32.040 30.357 1.00 35.07 268 GLU A N 1
ATOM 2015 C CA . GLU A 1 268 ? -50.542 33.348 29.809 1.00 35.52 268 GLU A CA 1
ATOM 2016 C C . GLU A 1 268 ? -49.420 33.945 28.950 1.00 34.79 268 GLU A C 1
ATOM 2017 O O . GLU A 1 268 ? -49.731 34.553 27.904 1.00 33.61 268 GLU A O 1
ATOM 2023 N N . VAL A 1 269 ? -48.161 33.757 29.349 1.00 32.99 269 VAL A N 1
ATOM 2024 C CA . VAL A 1 269 ? -46.998 34.212 28.532 1.00 32.62 269 VAL A CA 1
ATOM 2025 C C . VAL A 1 269 ? -47.026 33.452 27.198 1.00 32.15 269 VAL A C 1
ATOM 2026 O O . VAL A 1 269 ? -46.855 34.107 26.145 1.00 30.29 269 VAL A O 1
ATOM 2030 N N . ALA A 1 270 ? -47.275 32.138 27.217 1.00 31.54 270 ALA A N 1
ATOM 2031 C CA . ALA A 1 270 ? -47.323 31.312 25.986 1.00 31.63 270 ALA A CA 1
ATOM 2032 C C . ALA A 1 270 ? -48.490 31.777 25.097 1.00 32.17 270 ALA A C 1
ATOM 2033 O O . ALA A 1 270 ? -48.311 31.797 23.857 1.00 33.45 270 ALA A O 1
ATOM 2035 N N . GLN A 1 271 ? -49.625 32.174 25.687 1.00 32.91 271 GLN A N 1
ATOM 2036 C CA . GLN A 1 271 ? -50.804 32.676 24.922 1.00 35.30 271 GLN A CA 1
ATOM 2037 C C . GLN A 1 271 ? -50.440 34.011 24.266 1.00 33.45 271 GLN A C 1
ATOM 2038 O O . GLN A 1 271 ? -50.820 34.217 23.101 1.00 33.03 271 GLN A O 1
ATOM 2044 N N . MET A 1 272 ? -49.753 34.894 24.994 1.00 31.48 272 MET A N 1
ATOM 2045 C CA . MET A 1 272 ? -49.258 36.178 24.432 1.00 32.44 272 MET A CA 1
ATOM 2046 C C . MET A 1 272 ? -48.311 35.873 23.262 1.00 31.38 272 MET A C 1
ATOM 2047 O O . MET A 1 272 ? -48.451 36.518 22.204 1.00 31.47 272 MET A O 1
ATOM 2052 N N . HIS A 1 273 ? -47.408 34.901 23.423 1.00 31.82 273 HIS A N 1
ATOM 2053 C CA . HIS A 1 273 ? -46.484 34.448 22.347 1.00 31.88 273 HIS A CA 1
ATOM 2054 C C . HIS A 1 273 ? -47.298 34.023 21.113 1.00 32.60 273 HIS A C 1
ATOM 2055 O O . HIS A 1 273 ? -47.005 34.508 20.000 1.00 31.20 273 HIS A O 1
ATOM 2062 N N . ASN A 1 274 ? -48.294 33.156 21.293 1.00 33.85 274 ASN A N 1
ATOM 2063 C CA . ASN A 1 274 ? -49.085 32.605 20.163 1.00 35.34 274 ASN A CA 1
ATOM 2064 C C . ASN A 1 274 ? -49.845 33.745 19.474 1.00 35.87 274 ASN A C 1
ATOM 2065 O O . ASN A 1 274 ? -49.858 33.760 18.233 1.00 36.54 274 ASN A O 1
ATOM 2070 N N . ASP A 1 275 ? -50.420 34.679 20.235 1.00 36.97 275 ASP A N 1
ATOM 2071 C CA . ASP A 1 275 ? -51.155 35.840 19.663 1.00 36.97 275 ASP A CA 1
ATOM 2072 C C . ASP A 1 275 ? -50.183 36.691 18.831 1.00 36.35 275 ASP A C 1
ATOM 2073 O O . ASP A 1 275 ? -50.578 37.138 17.744 1.00 35.68 275 ASP A O 1
ATOM 2078 N N . ALA A 1 276 ? -48.955 36.898 19.315 1.00 35.19 276 ALA A N 1
ATOM 2079 C CA . ALA A 1 276 ? -47.922 37.708 18.628 1.00 34.38 276 ALA A CA 1
ATOM 2080 C C . ALA A 1 276 ? -47.524 37.022 17.317 1.00 34.27 276 ALA A C 1
ATOM 2081 O O . ALA A 1 276 ? -47.395 37.732 16.307 1.00 34.93 276 ALA A O 1
ATOM 2083 N N . VAL A 1 277 ? -47.347 35.698 17.322 1.00 35.34 277 VAL A N 1
ATOM 2084 C CA . VAL A 1 277 ? -46.971 34.943 16.090 1.00 35.05 277 VAL A CA 1
ATOM 2085 C C . VAL A 1 277 ? -48.087 35.139 15.059 1.00 36.15 277 VAL A C 1
ATOM 2086 O O . VAL A 1 277 ? -47.756 35.467 13.912 1.00 36.42 277 VAL A O 1
ATOM 2090 N N . ALA A 1 278 ? -49.356 34.997 15.456 1.00 37.25 278 ALA A N 1
ATOM 2091 C CA . ALA A 1 278 ? -50.511 35.158 14.541 1.00 38.21 278 ALA A CA 1
ATOM 2092 C C . ALA A 1 278 ? -50.481 36.568 13.938 1.00 38.54 278 ALA A C 1
ATOM 2093 O O . ALA A 1 278 ? -50.658 36.690 12.716 1.00 40.02 278 ALA A O 1
ATOM 2095 N N . ALA A 1 279 ? -50.249 37.590 14.763 1.00 37.22 279 ALA A N 1
ATOM 2096 C CA . ALA A 1 279 ? -50.213 39.007 14.331 1.00 38.25 279 ALA A CA 1
ATOM 2097 C C . ALA A 1 279 ? -49.050 39.215 13.351 1.00 37.94 279 ALA A C 1
ATOM 2098 O O . ALA A 1 279 ? -49.228 39.969 12.377 1.00 37.83 279 ALA A O 1
ATOM 2100 N N . PHE A 1 280 ? -47.907 38.563 13.585 1.00 36.58 280 PHE A N 1
ATOM 2101 C CA . PHE A 1 280 ? -46.715 38.665 12.702 1.00 36.02 280 PHE A CA 1
ATOM 2102 C C . PHE A 1 280 ? -47.073 38.103 11.320 1.00 37.55 280 PHE A C 1
ATOM 2103 O O . PHE A 1 280 ? -46.809 38.781 10.306 1.00 38.28 280 PHE A O 1
ATOM 2111 N N . LEU A 1 281 ? -47.661 36.904 11.275 1.00 37.56 281 LEU A N 1
ATOM 2112 C CA . LEU A 1 281 ? -48.040 36.243 9.995 1.00 39.25 281 LEU A CA 1
ATOM 2113 C C . LEU A 1 281 ? -49.044 37.136 9.259 1.00 40.99 281 LEU A C 1
ATOM 2114 O O . LEU A 1 281 ? -48.898 37.293 8.037 1.00 41.13 281 LEU A O 1
ATOM 2119 N N . ASP A 1 282 ? -50.015 37.702 9.979 1.00 42.58 282 ASP A N 1
ATOM 2120 C CA . ASP A 1 282 ? -51.070 38.563 9.384 1.00 45.21 282 ASP A CA 1
ATOM 2121 C C . ASP A 1 282 ? -50.413 39.780 8.727 1.00 46.28 282 ASP A C 1
ATOM 2122 O O . ASP A 1 282 ? -50.716 40.055 7.552 1.00 47.98 282 ASP A O 1
ATOM 2127 N N . ARG A 1 283 ? -49.544 40.483 9.453 1.00 44.58 283 ARG A N 1
ATOM 2128 C CA . ARG A 1 283 ? -48.952 41.752 8.957 1.00 46.35 283 ARG A CA 1
ATOM 2129 C C . ARG A 1 283 ? -47.945 41.449 7.839 1.00 46.73 283 ARG A C 1
ATOM 2130 O O . ARG A 1 283 ? -47.841 42.279 6.921 1.00 45.74 283 ARG A O 1
ATOM 2138 N N . ARG A 1 284 ? -47.247 40.309 7.894 1.00 45.32 284 ARG A N 1
ATOM 2139 C CA . ARG A 1 284 ? -46.234 39.929 6.871 1.00 46.17 284 ARG A CA 1
ATOM 2140 C C . ARG A 1 284 ? -46.909 39.727 5.509 1.00 46.51 284 ARG A C 1
ATOM 2141 O O . ARG A 1 284 ? -46.249 40.007 4.492 1.00 49.18 284 ARG A O 1
ATOM 2149 N N . ALA A 1 285 ? -48.158 39.249 5.478 1.00 47.77 285 ALA A N 1
ATOM 2150 C CA . ALA A 1 285 ? -48.927 39.025 4.228 1.00 50.57 285 ALA A CA 1
ATOM 2151 C C . ALA A 1 285 ? -49.125 40.363 3.504 1.00 53.50 285 ALA A C 1
ATOM 2152 O O . ALA A 1 285 ? -48.945 40.401 2.268 1.00 55.21 285 ALA A O 1
ATOM 2154 N N . ALA A 1 286 ? -49.470 41.416 4.255 1.00 53.29 286 ALA A N 1
ATOM 2155 C CA . ALA A 1 286 ? -49.625 42.805 3.761 1.00 53.84 286 ALA A CA 1
ATOM 2156 C C . ALA A 1 286 ? -48.271 43.336 3.269 1.00 53.00 286 ALA A C 1
ATOM 2157 O O . ALA A 1 286 ? -48.233 44.027 2.231 1.00 59.36 286 ALA A O 1
ATOM 2159 N N . LEU A 1 287 ? -47.182 43.008 3.964 1.00 49.04 287 LEU A N 1
ATOM 2160 C CA . LEU A 1 287 ? -45.829 43.491 3.584 1.00 49.65 287 LEU A CA 1
ATOM 2161 C C . LEU A 1 287 ? -45.376 42.774 2.303 1.00 53.43 287 LEU A C 1
ATOM 2162 O O . LEU A 1 287 ? -44.717 43.423 1.458 1.00 53.73 287 LEU A O 1
ATOM 2167 N N . ASP A 1 288 ? -45.763 41.506 2.136 1.00 55.98 288 ASP A N 1
ATOM 2168 C CA . ASP A 1 288 ? -45.326 40.651 0.999 1.00 61.01 288 ASP A CA 1
ATOM 2169 C C . ASP A 1 288 ? -45.795 41.263 -0.328 1.00 61.27 288 ASP A C 1
ATOM 2170 O O . ASP A 1 288 ? -45.224 40.882 -1.365 1.00 63.44 288 ASP A O 1
ATOM 2175 N N . ARG A 1 289 ? -46.755 42.199 -0.302 1.00 58.49 289 ARG A N 1
ATOM 2176 C CA . ARG A 1 289 ? -47.318 42.846 -1.521 1.00 61.38 289 ARG A CA 1
ATOM 2177 C C . ARG A 1 289 ? -46.296 43.823 -2.130 1.00 59.19 289 ARG A C 1
ATOM 2178 O O . ARG A 1 289 ? -46.179 43.824 -3.374 1.00 58.97 289 ARG A O 1
ATOM 2186 N N . TRP A 1 290 ? -45.601 44.626 -1.309 1.00 56.50 290 TRP A N 1
ATOM 2187 C CA . TRP A 1 290 ? -44.770 45.780 -1.764 1.00 56.36 290 TRP A CA 1
ATOM 2188 C C . TRP A 1 290 ? -43.268 45.550 -1.532 1.00 53.39 290 TRP A C 1
ATOM 2189 O O . TRP A 1 290 ? -42.470 46.228 -2.209 1.00 57.12 290 TRP A O 1
ATOM 2200 N N . ALA A 1 291 ? -42.878 44.662 -0.613 1.00 52.47 291 ALA A N 1
ATOM 2201 C CA . ALA A 1 291 ? -41.494 44.589 -0.082 1.00 50.21 291 ALA A CA 1
ATOM 2202 C C . ALA A 1 291 ? -40.467 44.485 -1.219 1.00 47.76 291 ALA A C 1
ATOM 2203 O O . ALA A 1 291 ? -40.624 43.619 -2.096 1.00 49.25 291 ALA A O 1
ATOM 2205 N N . THR A 1 292 ? -39.434 45.329 -1.165 1.00 44.15 292 THR A N 1
ATOM 2206 C CA . THR A 1 292 ? -38.201 45.242 -1.990 1.00 40.92 292 T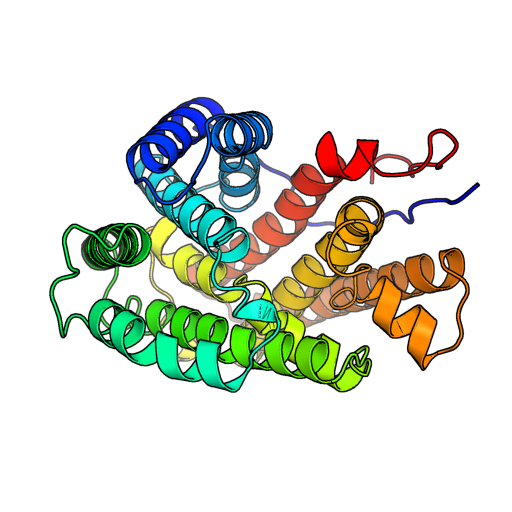HR A CA 1
ATOM 2207 C C . THR A 1 292 ? -37.325 44.114 -1.441 1.00 40.77 292 THR A C 1
ATOM 2208 O O . THR A 1 292 ? -37.554 43.691 -0.291 1.00 39.36 292 THR A O 1
ATOM 2212 N N . LEU A 1 293 ? -36.327 43.659 -2.196 1.00 42.55 293 LEU A N 1
ATOM 2213 C CA . LEU A 1 293 ? -35.470 42.539 -1.729 1.00 44.46 293 LEU A CA 1
ATOM 2214 C C . LEU A 1 293 ? -34.856 42.880 -0.369 1.00 40.79 293 LEU A C 1
ATOM 2215 O O . LEU A 1 293 ? -34.878 42.035 0.515 1.00 39.26 293 LEU A O 1
ATOM 2220 N N . PRO A 1 294 ? -34.295 44.091 -0.123 1.00 39.83 294 PRO A N 1
ATOM 2221 C CA . PRO A 1 294 ? -33.712 44.393 1.185 1.00 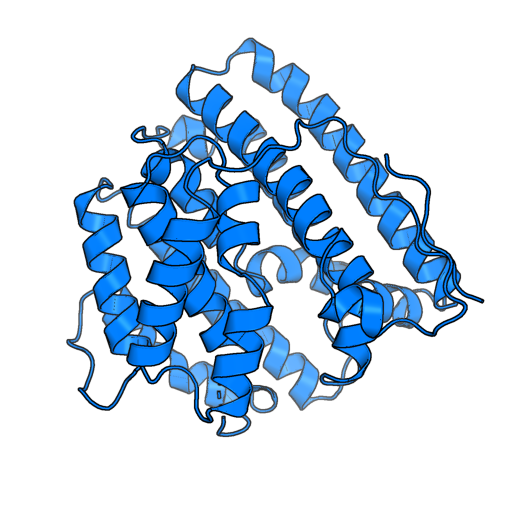36.28 294 PRO A CA 1
ATOM 2222 C C . PRO A 1 294 ? -34.730 44.276 2.330 1.00 33.84 294 PRO A C 1
ATOM 2223 O O . PRO A 1 294 ? -34.377 43.710 3.341 1.00 32.82 294 PRO A O 1
ATOM 2227 N N . VAL A 1 295 ? -35.953 44.785 2.156 1.00 32.58 295 VAL A N 1
ATOM 2228 C CA . VAL A 1 295 ? -37.032 44.673 3.187 1.00 33.74 295 VAL A CA 1
ATOM 2229 C C . VAL A 1 295 ? -37.349 43.189 3.416 1.00 33.57 295 VAL A C 1
ATOM 2230 O O . VAL A 1 295 ? -37.515 42.803 4.585 1.00 32.61 295 VAL A O 1
ATOM 2234 N N . ARG A 1 296 ? -37.423 42.386 2.351 1.00 36.05 296 ARG A N 1
ATOM 2235 C CA . ARG A 1 296 ? -37.732 40.934 2.460 1.00 37.63 296 ARG A CA 1
ATOM 2236 C C . ARG A 1 296 ? -36.605 40.244 3.238 1.00 36.05 296 ARG A C 1
ATOM 2237 O O . ARG A 1 296 ? -36.931 39.421 4.102 1.00 36.60 296 ARG A O 1
ATOM 2245 N N . LYS A 1 297 ? -35.336 40.582 2.977 1.00 34.81 297 LYS A N 1
ATOM 2246 C CA . LYS A 1 297 ? -34.186 39.962 3.695 1.00 35.29 297 LYS A CA 1
ATOM 2247 C C . LYS A 1 297 ? -34.214 40.371 5.173 1.00 33.26 297 LYS A C 1
ATOM 2248 O O . LYS A 1 297 ? -33.919 39.504 6.022 1.00 32.44 297 LYS A O 1
ATOM 2254 N N . TYR A 1 298 ? -34.553 41.631 5.472 1.00 31.49 298 TYR A N 1
ATOM 2255 C CA . TYR A 1 298 ? -34.658 42.161 6.859 1.00 29.51 298 TYR A CA 1
ATOM 2256 C C . TYR A 1 298 ? -35.748 41.383 7.611 1.00 29.46 298 TYR A C 1
ATOM 2257 O O . TYR A 1 298 ? -35.480 40.914 8.735 1.00 28.71 298 TYR A O 1
ATOM 2266 N N . VAL A 1 299 ? -36.925 41.199 7.004 1.00 30.08 299 VAL A N 1
ATOM 2267 C CA . VAL A 1 299 ? -38.061 40.475 7.651 1.00 31.40 299 VAL A CA 1
ATOM 2268 C C . VAL A 1 299 ? -37.664 39.006 7.853 1.00 31.96 299 VAL A C 1
ATOM 2269 O O . VAL A 1 299 ? -37.923 38.496 8.945 1.00 31.53 299 VAL A O 1
ATOM 2273 N N . ARG A 1 300 ? -36.994 38.365 6.890 1.00 33.56 300 ARG A N 1
ATOM 2274 C CA . ARG A 1 300 ? -36.452 36.991 7.081 1.00 35.53 300 ARG A CA 1
ATOM 2275 C C . ARG A 1 300 ? -35.446 37.024 8.238 1.00 33.25 300 ARG A C 1
ATOM 2276 O O . ARG A 1 300 ? -35.360 36.033 8.975 1.00 33.29 300 ARG A O 1
ATOM 2284 N N . GLY A 1 301 ? -34.713 38.131 8.390 1.00 31.19 301 GLY A N 1
ATOM 2285 C CA . GLY A 1 301 ? -33.772 38.331 9.508 1.00 30.38 301 GLY A CA 1
ATOM 2286 C C . GLY A 1 301 ? -34.483 38.337 10.849 1.00 29.18 301 GLY A C 1
ATOM 2287 O O . GLY A 1 301 ? -33.951 37.745 11.816 1.00 29.91 301 GLY A O 1
ATOM 2288 N N . LEU A 1 302 ? -35.622 39.023 10.928 1.00 29.48 302 LEU A N 1
ATOM 2289 C CA . LEU A 1 302 ? -36.465 39.047 12.150 1.00 28.89 302 LEU A CA 1
ATOM 2290 C C . LEU A 1 302 ? -36.908 37.615 12.458 1.00 29.49 302 LEU A C 1
ATOM 2291 O O . LEU A 1 302 ? -36.873 37.234 13.630 1.00 29.31 302 LEU A O 1
ATOM 2296 N N . GLU A 1 303 ? -37.310 36.856 11.440 1.00 29.84 303 GLU A N 1
ATOM 2297 C CA . GLU A 1 303 ? -37.842 35.478 11.621 1.00 31.93 303 GLU A CA 1
ATOM 2298 C C . GLU A 1 303 ? -36.739 34.570 12.172 1.00 32.06 303 GLU A C 1
ATOM 2299 O O . GLU A 1 303 ? -37.016 33.817 13.126 1.00 34.20 303 GLU A O 1
ATOM 2305 N N . HIS A 1 304 ? -35.546 34.624 11.572 1.00 31.61 304 HIS A N 1
ATOM 2306 C CA . HIS A 1 304 ? -34.366 33.831 12.005 1.00 31.92 304 HIS A CA 1
ATOM 2307 C C . HIS A 1 304 ? -33.997 34.210 13.443 1.00 30.64 304 HIS A C 1
ATOM 2308 O O . HIS A 1 304 ? -33.613 33.310 14.207 1.00 31.33 304 HIS A O 1
ATOM 2315 N N . TRP A 1 305 ? -34.101 35.492 13.796 1.00 28.87 305 TRP A N 1
ATOM 2316 C CA . TRP A 1 305 ? -33.775 35.979 15.161 1.00 29.90 305 TRP A CA 1
ATOM 2317 C C . TRP A 1 305 ? -34.756 35.342 16.150 1.00 29.82 305 TRP A C 1
ATOM 2318 O O . TRP A 1 305 ? -34.294 34.744 17.120 1.00 30.58 305 TRP A O 1
ATOM 2329 N N . VAL A 1 306 ? -36.063 35.428 15.899 1.00 29.99 306 VAL A N 1
ATOM 2330 C CA . VAL A 1 306 ? -37.085 34.879 16.841 1.00 29.58 306 VAL A CA 1
ATOM 2331 C C . VAL A 1 306 ? -36.839 33.377 17.008 1.00 30.18 306 VAL A C 1
ATOM 2332 O O . VAL A 1 306 ? -36.768 32.922 18.160 1.00 30.31 306 VAL A O 1
ATOM 2336 N N . ARG A 1 307 ? -36.709 32.641 15.903 1.00 32.01 307 ARG A N 1
ATOM 2337 C CA . ARG A 1 307 ? -36.646 31.154 15.937 1.00 33.33 307 ARG A CA 1
ATOM 2338 C C . ARG A 1 307 ? -35.309 30.692 16.528 1.00 33.35 307 ARG A C 1
ATOM 2339 O O . ARG A 1 307 ? -35.336 29.754 17.340 1.00 34.53 307 ARG A O 1
ATOM 2347 N N . GLY A 1 308 ? -34.194 31.286 16.083 1.00 32.99 308 GLY A N 1
ATOM 2348 C CA . GLY A 1 308 ? -32.834 30.979 16.570 1.00 32.37 308 GLY A CA 1
ATOM 2349 C C . GLY A 1 308 ? -32.713 31.247 18.058 1.00 32.32 308 GLY A C 1
ATOM 2350 O O . GLY A 1 308 ? -32.027 30.480 18.754 1.00 32.46 308 GLY A O 1
ATOM 2351 N N . HIS A 1 309 ? -33.369 32.300 18.544 1.00 31.05 309 HIS A N 1
ATOM 2352 C CA . HIS A 1 309 ? -33.365 32.660 19.982 1.00 30.59 309 HIS A CA 1
ATOM 2353 C C . HIS A 1 309 ? -34.074 31.559 20.785 1.00 31.05 309 HIS A C 1
ATOM 2354 O O . HIS A 1 309 ? -33.558 31.191 21.855 1.00 31.56 309 HIS A O 1
ATOM 2361 N N . ILE A 1 310 ? -35.205 31.047 20.294 1.00 31.56 310 ILE A N 1
ATOM 2362 C CA . ILE A 1 310 ? -35.955 29.945 20.975 1.00 33.73 310 ILE A CA 1
ATOM 2363 C C . ILE A 1 310 ? -35.038 28.720 21.053 1.00 33.99 310 ILE A C 1
ATOM 2364 O O . ILE A 1 310 ? -34.888 28.162 22.158 1.00 35.01 310 ILE A O 1
ATOM 2369 N N . ALA A 1 311 ? -34.434 28.325 19.930 1.00 35.07 311 ALA A N 1
ATOM 2370 C CA . ALA A 1 311 ? -33.558 27.132 19.856 1.00 37.10 311 ALA A CA 1
ATOM 2371 C C . ALA A 1 311 ? -32.417 27.290 20.866 1.00 36.63 311 ALA A C 1
ATOM 2372 O O . ALA A 1 311 ? -32.165 26.341 21.620 1.00 38.34 311 ALA A O 1
ATOM 2374 N N . PHE A 1 312 ? -31.762 28.454 20.895 1.00 35.32 312 PHE A N 1
ATOM 2375 C CA . PHE A 1 312 ? -30.630 28.711 21.819 1.00 35.71 312 PHE A CA 1
ATOM 2376 C C . PHE A 1 312 ? -31.121 28.603 23.267 1.00 35.77 312 PHE A C 1
ATOM 2377 O O . PHE A 1 312 ? -30.476 27.901 24.065 1.00 38.41 312 PHE A O 1
ATOM 2385 N N . SER A 1 313 ? -32.223 29.278 23.595 1.00 35.60 313 SER A N 1
ATOM 2386 C CA . SER A 1 313 ? -32.754 29.362 24.979 1.00 38.56 313 SER A CA 1
ATOM 2387 C C . SER A 1 313 ? -33.205 27.976 25.444 1.00 40.78 313 SER A C 1
ATOM 2388 O O . SER A 1 313 ? -32.828 27.579 26.557 1.00 41.49 313 SER A O 1
ATOM 2391 N N . LEU A 1 314 ? -33.963 27.262 24.612 1.00 42.81 314 LEU A N 1
ATOM 2392 C CA . LEU A 1 314 ? -34.418 25.884 24.932 1.00 46.33 314 LEU A CA 1
ATOM 2393 C C . LEU A 1 314 ? -33.203 25.006 25.249 1.00 48.28 314 LEU A C 1
ATOM 2394 O O . LEU A 1 314 ? -33.299 24.208 26.192 1.00 54.71 314 LEU A O 1
ATOM 2399 N N . GLY A 1 315 ? -32.098 25.173 24.516 1.00 46.90 315 GLY A N 1
ATOM 2400 C CA . GLY A 1 315 ? -30.919 24.289 24.598 1.00 51.26 315 GLY A CA 1
ATOM 2401 C C . GLY A 1 315 ? -29.899 24.740 25.632 1.00 53.66 315 GLY A C 1
ATOM 2402 O O . GLY A 1 315 ? -28.809 24.137 25.670 1.00 56.28 315 GLY A O 1
ATOM 2403 N N . SER A 1 316 ? -30.211 25.741 26.456 1.00 55.42 316 SER A N 1
ATOM 2404 C CA . SER A 1 316 ? -29.232 26.340 27.398 1.00 57.62 316 SER A CA 1
ATOM 2405 C C . SER A 1 316 ? -29.202 25.552 28.712 1.00 58.97 316 SER A C 1
ATOM 2406 O O . SER A 1 316 ? -30.190 25.627 29.466 1.00 58.21 316 SER A O 1
ATOM 2409 N N . ALA A 1 317 ? -28.086 24.862 28.971 1.00 60.02 317 ALA A N 1
ATOM 2410 C CA . ALA A 1 317 ? -27.792 24.119 30.219 1.00 63.05 317 ALA A CA 1
ATOM 2411 C C . ALA A 1 317 ? -28.199 24.960 31.436 1.00 60.85 317 ALA A C 1
ATOM 2412 O O . ALA A 1 317 ? -28.870 24.416 32.331 1.00 58.45 317 ALA A O 1
ATOM 2414 N N . ARG A 1 318 ? -27.835 26.246 31.453 1.00 64.86 318 ARG A N 1
ATOM 2415 C CA . ARG A 1 318 ? -28.090 27.148 32.609 1.00 66.60 318 ARG A CA 1
ATOM 2416 C C . ARG A 1 318 ? -29.594 27.379 32.775 1.00 61.26 318 ARG A C 1
ATOM 2417 O O . ARG A 1 318 ? -30.032 27.410 33.934 1.00 59.22 318 ARG A O 1
ATOM 2425 N N . TYR A 1 319 ? -30.354 27.549 31.687 1.00 55.85 319 TYR A N 1
ATOM 2426 C CA . TYR A 1 319 ? -31.820 27.796 31.770 1.00 52.80 319 TYR A CA 1
ATOM 2427 C C . TYR A 1 319 ? -32.531 26.510 32.201 1.00 51.96 319 TYR A C 1
ATOM 2428 O O . TYR A 1 319 ? -33.285 26.560 33.187 1.00 48.25 319 TYR A O 1
ATOM 2437 N N . VAL A 1 320 ? -32.289 25.408 31.488 1.00 51.91 320 VAL A N 1
ATOM 2438 C CA . VAL A 1 320 ? -32.984 24.106 31.716 1.00 51.74 320 VAL A CA 1
ATOM 2439 C C . VAL A 1 320 ? -32.652 23.606 33.130 1.00 50.17 320 VAL A C 1
ATOM 2440 O O . VAL A 1 320 ? -33.600 23.234 33.853 1.00 47.34 320 VAL A O 1
ATOM 2444 N N . GLY A 1 321 ? -31.375 23.682 33.527 1.00 49.98 321 GLY A N 1
ATOM 2445 C CA . GLY A 1 321 ? -30.836 23.197 34.814 1.00 50.24 321 GLY A CA 1
ATOM 2446 C C . GLY A 1 321 ? -31.464 23.861 36.033 1.00 47.23 321 GLY A C 1
ATOM 2447 O O . GLY A 1 321 ? -31.548 23.188 37.076 1.00 46.22 321 GLY A O 1
ATOM 2448 N N . ALA A 1 322 ? -31.881 25.128 35.934 1.00 46.20 322 ALA A N 1
ATOM 2449 C CA . ALA A 1 322 ? -32.423 25.911 37.072 1.00 46.33 322 ALA A CA 1
ATOM 2450 C C . ALA A 1 322 ? -33.836 25.442 37.438 1.00 44.41 322 ALA A C 1
ATOM 2451 O O . ALA A 1 322 ? -34.230 25.654 38.595 1.00 44.53 322 ALA A O 1
ATOM 2453 N N . TRP A 1 323 ? -34.589 24.864 36.498 1.00 44.27 323 TRP A N 1
ATOM 2454 C CA . TRP A 1 323 ? -35.959 24.362 36.780 1.00 43.35 323 TRP A CA 1
ATOM 2455 C C . TRP A 1 323 ? -35.857 23.148 37.698 1.00 44.80 323 TRP A C 1
ATOM 2456 O O . TRP A 1 323 ? -34.887 22.400 37.624 1.00 44.64 323 TRP A O 1
ATOM 2467 N N . PRO A 1 324 ? -36.843 22.908 38.589 1.00 45.71 324 PRO A N 1
ATOM 2468 C CA . PRO A 1 324 ? -36.840 21.708 39.427 1.00 48.11 324 PRO A CA 1
ATOM 2469 C C . PRO A 1 324 ? -36.801 20.416 38.599 1.00 50.32 324 PRO A C 1
ATOM 2470 O O . PRO A 1 324 ? -37.343 20.399 37.509 1.00 50.80 324 PRO A O 1
ATOM 2474 N N . ASP A 1 325 ? -36.208 19.358 39.158 1.00 54.03 325 ASP A N 1
ATOM 2475 C CA . ASP A 1 325 ? -35.897 18.085 38.449 1.00 57.61 325 ASP A CA 1
ATOM 2476 C C . ASP A 1 325 ? -37.164 17.451 37.855 1.00 57.02 325 ASP A C 1
ATOM 2477 O O . ASP A 1 325 ? -37.030 16.768 36.828 1.00 57.58 325 ASP A O 1
ATOM 2482 N N . ASP A 1 326 ? -38.338 17.654 38.458 1.00 55.53 326 ASP A N 1
ATOM 2483 C CA . ASP A 1 326 ? -39.597 16.990 38.022 1.00 55.46 326 ASP A CA 1
ATOM 2484 C C . ASP A 1 326 ? -40.302 17.816 36.936 1.00 52.33 326 ASP A C 1
ATOM 2485 O O . ASP A 1 326 ? -41.388 17.390 36.502 1.00 51.41 326 ASP A O 1
ATOM 2490 N N . THR A 1 327 ? -39.732 18.947 36.511 1.00 48.86 327 THR A N 1
ATOM 2491 C CA . THR A 1 327 ? -40.354 19.857 35.513 1.00 46.93 327 THR A CA 1
ATOM 2492 C C . THR A 1 327 ? -40.556 19.127 34.181 1.00 47.31 327 THR A C 1
ATOM 2493 O O . THR A 1 327 ? -39.634 18.426 33.728 1.00 49.39 327 THR A O 1
ATOM 2497 N N . ARG A 1 328 ? -41.715 19.316 33.561 1.00 45.55 328 ARG A N 1
ATOM 2498 C CA . ARG A 1 328 ? -42.055 18.642 32.286 1.00 45.64 328 ARG A CA 1
ATOM 2499 C C . ARG A 1 328 ? -41.844 19.607 31.123 1.00 45.58 328 ARG A C 1
ATOM 2500 O O . ARG A 1 328 ? -42.433 20.699 31.132 1.00 42.86 328 ARG A O 1
ATOM 2508 N N . TRP A 1 329 ? -41.001 19.191 30.180 1.00 48.72 329 TRP A N 1
ATOM 2509 C CA . TRP A 1 329 ? -40.657 19.920 28.935 1.00 48.32 329 TRP A CA 1
ATOM 2510 C C . TRP A 1 329 ? -41.575 19.442 27.812 1.00 49.13 329 TRP A C 1
ATOM 2511 O O . TRP A 1 329 ? -41.924 18.265 27.795 1.00 49.40 329 TRP A O 1
ATOM 2522 N N . PRO A 1 330 ? -42.030 20.336 26.892 1.00 47.96 330 PRO A N 1
ATOM 2523 C CA . PRO A 1 330 ? -42.924 19.964 25.787 1.00 47.26 330 PRO A CA 1
ATOM 2524 C C . PRO A 1 330 ? -42.172 19.198 24.687 1.00 47.60 330 PRO A C 1
ATOM 2525 O O . PRO A 1 330 ? -40.954 19.257 24.687 1.00 44.23 330 PRO A O 1
ATOM 2529 N N . ARG A 1 331 ? -42.897 18.490 23.812 1.00 48.84 331 ARG A N 1
ATOM 2530 C CA . ARG A 1 331 ? -42.335 17.869 22.583 1.00 51.94 331 ARG A CA 1
ATOM 2531 C C . ARG A 1 331 ? -41.763 18.976 21.696 1.00 54.95 331 ARG A C 1
ATOM 2532 O O . ARG A 1 331 ? -42.340 20.080 21.694 1.00 55.10 331 ARG A O 1
ATOM 2540 N N . ALA A 1 332 ? -40.660 18.683 21.002 1.00 58.64 332 ALA A N 1
ATOM 2541 C CA . ALA A 1 332 ? -40.046 19.549 19.968 1.00 62.56 332 ALA A CA 1
ATOM 2542 C C . ALA A 1 332 ? -41.131 20.010 18.983 1.00 65.93 332 ALA A C 1
ATOM 2543 O O . ALA A 1 332 ? -41.796 19.133 18.393 1.00 70.38 332 ALA A O 1
ATOM 2545 N N . VAL A 1 333 ? -41.326 21.330 18.854 1.00 68.41 333 VAL A N 1
ATOM 2546 C CA . VAL A 1 333 ? -42.229 21.977 17.849 1.00 71.46 333 VAL A CA 1
ATOM 2547 C C . VAL A 1 333 ? -41.368 22.720 16.814 1.00 74.07 333 VAL A C 1
ATOM 2548 O O . VAL A 1 333 ? -40.130 22.794 16.869 1.00 74.11 333 VAL A O 1
#

Foldseek 3Di:
DFAFDDLDAPFDFAFAPCQPVLLVVLLVVLVVLPLDDDPVVSVVSNLLSLSLLLGLLQRPFDSLLSNLLSNVSSLLVSVVVPPPVCLQPLVVLVVVCVVLLCLLVVNDDDDPVCSSSNSSNVSLVSLPVQDDPVLSVQLSVLVVLLSNLSSVSNVCNNVVHQDALVVLLVSLLRVNSVSSSLSCNQSRRSHDDDPCLCPPPLNVLLLSLLSSLLSLLLLLLQVLVCCVPSNSSSGQLCNCCVNVVNDSNVSSVVSSVSSVVSSVVNVVSVVVCVVPDDPSSVSSSSSSSSSSNSSNVSSVPGCSRVVSDDPVYHYDPDD